Protein AF-A0AAE3LX90-F1 (afdb_monomer)

Mean predicted aligned error: 9.2 Å

Foldseek 3Di:
DFDWDQDPVPRDTDRDDPQACVPDLQKHKPDDVVQQAFWGDKDKDPVPDPPDLQAIWIQIPGFAQLFPRSIWGFDDAWPQRKTKTWRDDDPPGSPFIKIKIWDDDPFKIKIWIWTQAAAVDTHIMIMIGGPDDDDDDDDFKDKDKGKDWYWDYDNHHGWIFIKIFIKIKMWGFPPDDCPVFWGTKMWIKTPQIWGDDPPGDDDTDGDDMDIGDIDIAGRVRRHD

Radius of gyration: 18.52 Å; Cα contacts (8 Å, |Δi|>4): 549; chains: 1; bounding box: 48×50×46 Å

Solvent-accessible surface area (backbone atoms only — not comparable to full-atom values): 12317 Å² total; per-residue (Å²): 127,82,57,67,52,63,42,92,86,78,66,49,74,45,76,52,56,97,59,38,51,88,80,35,77,34,27,44,52,52,67,39,69,94,74,30,20,46,32,57,45,76,47,81,39,51,73,90,38,90,93,46,72,90,66,26,32,41,38,43,38,63,51,84,52,26,24,66,86,31,36,19,39,75,69,48,72,46,96,81,68,34,36,31,26,32,34,40,66,54,99,88,37,11,82,46,65,25,41,33,30,38,41,82,53,100,56,38,39,38,40,16,33,33,30,31,64,16,54,86,53,55,46,28,28,33,39,39,39,37,80,68,84,80,81,84,82,90,77,40,65,47,78,49,74,48,76,36,68,34,55,42,68,36,78,87,38,69,38,26,40,32,33,41,29,37,34,39,36,40,39,32,54,63,87,40,82,70,77,86,64,46,43,22,40,37,33,35,37,36,35,82,22,31,49,41,74,80,61,53,63,78,78,80,49,79,48,80,64,48,72,48,70,81,39,58,30,18,81,91,60,74,47,118

Sequence (224 aa):
MPDVVVDPITGATETLEPGDPNVSVNNRFAYDTGQNLTMNAVSYDDNGTPGNTSDDALVINNLPFDGPDGRYLEAEVLANGATVYASQQTQTTGTTQTYAVFIRADNVDVTSAGSGQWNGFGYSGANINRDSFALPGGIGEYIYTGNYAATRTFSDRGGIEIISGQLNLRLDELDFDNDGTFEGALDGNITNRQREGAAGALGLGGLPPIVLAVTRYNPDTGVW

Secondary structure (DSSP, 8-state):
---EEEPTTT-PEEE--TT-TTT-TTEEEE-BGGGTB---EEEEE-TT-TT-GGG-EEEEES-TT--GGGEEEEEEE-TTSPEEEEE---SSS--S-EEEEEEEETTEEEEEEEETT-SS---EEEEEEES------SSSEEEEEEEEEEEE--SSS---EEEEEEEEEEEESSSS---SS---EEEEEEEEEEEESSTT-S---B-PPEEEEEEE--TTT---

Structure (mmCIF, N/CA/C/O backbone):
data_AF-A0AAE3LX90-F1
#
_entry.id   AF-A0AAE3LX90-F1
#
loop_
_atom_site.group_PDB
_atom_site.id
_atom_site.type_symbol
_atom_site.label_atom_id
_atom_site.label_alt_id
_atom_site.label_comp_id
_atom_site.label_asym_id
_atom_site.label_entity_id
_atom_site.label_seq_id
_atom_site.pdbx_PDB_ins_code
_atom_site.Cartn_x
_atom_site.Cartn_y
_atom_site.Cartn_z
_atom_site.occupancy
_atom_site.B_iso_or_equiv
_atom_site.auth_seq_id
_atom_site.auth_comp_id
_atom_site.auth_asym_id
_atom_site.auth_atom_id
_atom_site.pdbx_PDB_model_num
ATOM 1 N N . MET A 1 1 ? -26.910 4.222 -11.305 1.00 35.31 1 MET A N 1
ATOM 2 C CA . MET A 1 1 ? -27.281 4.495 -9.900 1.00 35.31 1 MET A CA 1
ATOM 3 C C . MET A 1 1 ? -26.113 3.993 -9.070 1.00 35.31 1 MET A C 1
ATOM 5 O O . MET A 1 1 ? -25.562 2.989 -9.501 1.00 35.31 1 MET A O 1
ATOM 9 N N . PRO A 1 2 ? -25.659 4.688 -8.014 1.00 41.59 2 PRO A N 1
ATOM 10 C CA . PRO A 1 2 ? -24.635 4.117 -7.143 1.00 41.59 2 PRO A CA 1
ATOM 11 C C . PRO A 1 2 ? -25.185 2.829 -6.523 1.00 41.59 2 PRO A C 1
ATOM 13 O O . PRO A 1 2 ? -26.354 2.798 -6.126 1.00 41.59 2 PRO A O 1
ATOM 16 N N . ASP A 1 3 ? -24.374 1.775 -6.523 1.00 45.09 3 ASP A N 1
ATOM 17 C CA . ASP A 1 3 ? -24.722 0.521 -5.863 1.00 45.09 3 ASP A CA 1
ATOM 18 C C . ASP A 1 3 ? -24.676 0.723 -4.343 1.00 45.09 3 ASP A C 1
ATOM 20 O O . ASP A 1 3 ? -23.958 1.580 -3.825 1.00 45.09 3 ASP A O 1
ATOM 24 N N . VAL A 1 4 ? -25.523 -0.015 -3.629 1.00 47.38 4 VAL A N 1
ATOM 25 C CA . VAL A 1 4 ? -25.721 0.111 -2.182 1.00 47.38 4 VAL A CA 1
ATOM 26 C C . VAL A 1 4 ? -25.615 -1.281 -1.583 1.00 47.38 4 VAL A C 1
ATOM 28 O O . VAL A 1 4 ? -26.387 -2.166 -1.962 1.00 47.38 4 VAL A O 1
ATOM 31 N N . VAL A 1 5 ? -24.693 -1.479 -0.640 1.00 48.91 5 VAL A N 1
ATOM 32 C CA . VAL A 1 5 ? -24.643 -2.712 0.158 1.00 48.91 5 VAL A CA 1
ATOM 33 C C . VAL A 1 5 ? -25.484 -2.522 1.412 1.00 48.91 5 VAL A C 1
ATOM 35 O O . VAL A 1 5 ? -25.463 -1.472 2.055 1.00 48.91 5 VAL A O 1
ATOM 38 N N . VAL A 1 6 ? -26.258 -3.557 1.731 1.00 48.84 6 VAL A N 1
ATOM 39 C CA . VAL A 1 6 ? -27.060 -3.636 2.949 1.00 48.84 6 VAL A CA 1
ATOM 40 C C . VAL A 1 6 ? -26.321 -4.525 3.936 1.00 48.84 6 VAL A C 1
ATOM 42 O O . VAL A 1 6 ? -26.092 -5.702 3.653 1.00 48.84 6 VAL A O 1
ATOM 45 N N . ASP A 1 7 ? -25.982 -3.979 5.099 1.00 47.34 7 ASP A N 1
ATOM 46 C CA . ASP A 1 7 ? -25.477 -4.759 6.223 1.00 47.34 7 ASP A CA 1
ATOM 47 C C . ASP A 1 7 ? -26.523 -5.834 6.599 1.00 47.34 7 ASP A C 1
ATOM 49 O O . ASP A 1 7 ? -27.657 -5.493 6.959 1.00 47.34 7 ASP A O 1
ATOM 53 N N . PRO A 1 8 ? -26.186 -7.135 6.532 1.00 39.44 8 PRO A N 1
ATOM 54 C CA . PRO A 1 8 ? -27.144 -8.216 6.761 1.00 39.44 8 PRO A CA 1
ATOM 55 C C . PRO A 1 8 ? -27.573 -8.363 8.231 1.00 39.44 8 PRO A C 1
ATOM 57 O O . PRO A 1 8 ? -28.517 -9.097 8.521 1.00 39.44 8 PRO A O 1
ATOM 60 N N . ILE A 1 9 ? -26.888 -7.693 9.160 1.00 41.12 9 ILE A N 1
ATOM 61 C CA . ILE A 1 9 ? -27.134 -7.728 10.604 1.00 41.12 9 ILE A CA 1
ATOM 62 C C . ILE A 1 9 ? -27.889 -6.475 11.051 1.00 41.12 9 ILE A C 1
ATOM 64 O O . ILE A 1 9 ? -28.821 -6.573 11.852 1.00 41.12 9 ILE A O 1
ATOM 68 N N . THR A 1 10 ? -27.503 -5.300 10.551 1.00 57.00 10 THR A N 1
ATOM 69 C CA . THR A 1 10 ? -28.062 -4.015 11.005 1.00 57.00 10 THR A CA 1
ATOM 70 C C . THR A 1 10 ? -29.079 -3.409 10.040 1.00 57.00 10 THR A C 1
ATOM 72 O O . THR A 1 10 ? -29.863 -2.548 10.443 1.00 57.00 10 THR A O 1
ATOM 75 N N . GLY A 1 11 ? -29.103 -3.854 8.781 1.00 54.19 11 GLY A N 1
ATOM 76 C CA . GLY A 1 11 ? -29.944 -3.288 7.726 1.00 54.19 11 GLY A CA 1
ATOM 77 C C . GLY A 1 11 ? -29.509 -1.893 7.269 1.00 54.19 11 GLY A C 1
ATOM 78 O O . GLY A 1 11 ? -30.240 -1.249 6.515 1.00 54.19 11 GLY A O 1
ATOM 79 N N . ALA A 1 12 ? -28.353 -1.406 7.731 1.00 56.09 12 ALA A N 1
ATOM 80 C CA . ALA A 1 12 ? -27.796 -0.138 7.294 1.00 56.09 12 ALA A CA 1
ATOM 81 C C . ALA A 1 12 ? -27.369 -0.223 5.822 1.00 56.09 12 ALA A C 1
ATOM 83 O O . ALA A 1 12 ? -26.792 -1.217 5.385 1.00 56.09 12 ALA A O 1
ATOM 84 N N . THR A 1 13 ? -27.674 0.826 5.065 1.00 46.81 13 THR A N 1
ATOM 85 C CA . THR A 1 13 ? -27.265 0.985 3.668 1.00 46.81 13 THR A CA 1
ATOM 86 C C . THR A 1 13 ? -26.035 1.875 3.592 1.00 46.81 13 THR A C 1
ATOM 88 O O . THR A 1 13 ? -26.105 3.033 4.011 1.00 46.81 13 THR A O 1
ATOM 91 N N . GLU A 1 14 ? -24.949 1.361 3.026 1.00 52.50 14 GLU A N 1
ATOM 92 C CA . GLU A 1 14 ? -23.756 2.141 2.693 1.00 52.50 14 GLU A CA 1
ATOM 93 C C . GLU A 1 14 ? -23.757 2.439 1.190 1.00 52.50 14 GLU A C 1
ATOM 95 O O . GLU A 1 14 ? -23.948 1.540 0.366 1.00 52.50 14 GLU A O 1
ATOM 100 N N . THR A 1 15 ? -23.595 3.714 0.828 1.00 51.88 15 THR A N 1
ATOM 101 C CA . THR A 1 15 ? -23.356 4.104 -0.566 1.00 51.88 15 THR A CA 1
ATOM 102 C C . THR A 1 15 ? -21.963 3.623 -0.940 1.00 51.88 15 THR A C 1
ATOM 104 O O . THR A 1 15 ? -20.994 4.040 -0.311 1.00 51.88 15 THR A O 1
ATOM 107 N N . LEU A 1 16 ? -21.857 2.761 -1.951 1.00 47.81 16 LEU A N 1
ATOM 108 C CA . LEU A 1 16 ? -20.557 2.276 -2.396 1.00 47.81 16 LEU A CA 1
ATOM 109 C C . LEU A 1 16 ? -19.843 3.397 -3.153 1.00 47.81 16 LEU A C 1
ATOM 111 O O . LEU A 1 16 ? -20.259 3.792 -4.247 1.00 47.81 16 LEU A O 1
ATOM 115 N N . GLU A 1 17 ? -18.792 3.942 -2.547 1.00 48.84 17 GLU A N 1
ATOM 116 C CA . GLU A 1 17 ? -17.932 4.931 -3.191 1.00 48.8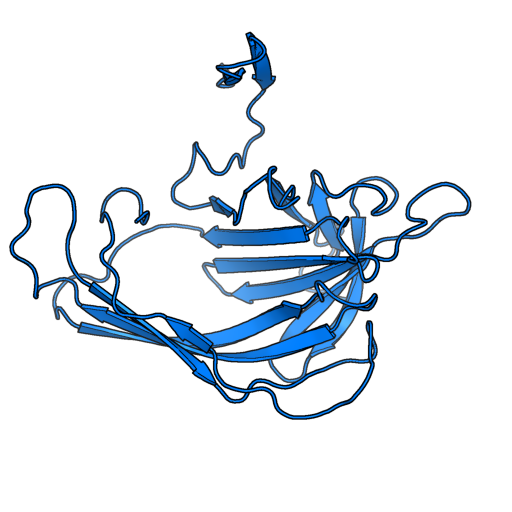4 17 GLU A CA 1
ATOM 117 C C . GLU A 1 17 ? -17.184 4.298 -4.382 1.00 48.84 17 GLU A C 1
ATOM 119 O O . GLU A 1 17 ? -16.866 3.100 -4.359 1.00 48.84 17 GLU A O 1
ATOM 124 N N . PRO A 1 18 ? -16.869 5.070 -5.440 1.00 39.25 18 PRO A N 1
ATOM 125 C CA . PRO A 1 18 ? -16.003 4.607 -6.518 1.00 39.25 18 PRO A CA 1
ATOM 126 C C . PRO A 1 18 ? -14.666 4.118 -5.942 1.00 39.25 18 PRO A C 1
ATOM 128 O O . PRO A 1 18 ? -13.859 4.914 -5.471 1.00 39.25 18 PRO A O 1
ATOM 131 N N . GLY A 1 19 ? -14.447 2.800 -5.958 1.00 46.41 19 GLY A N 1
ATOM 132 C CA . GLY A 1 19 ? -13.286 2.171 -5.325 1.00 46.41 19 GLY A CA 1
ATOM 133 C C . GLY A 1 19 ? -13.608 1.137 -4.245 1.00 46.41 19 GLY A C 1
ATOM 134 O O . GLY A 1 19 ? -12.660 0.564 -3.717 1.00 46.41 19 GLY A O 1
ATOM 135 N N . ASP A 1 20 ? -14.882 0.843 -3.956 1.00 47.59 20 ASP A N 1
ATOM 136 C CA . ASP A 1 20 ? -15.252 -0.255 -3.050 1.00 47.59 20 ASP A CA 1
ATOM 137 C C . ASP A 1 20 ? -14.581 -1.595 -3.469 1.00 47.59 20 ASP A C 1
ATOM 139 O O . ASP A 1 20 ? -14.715 -2.016 -4.629 1.00 47.59 20 ASP A O 1
ATOM 143 N N . PRO A 1 21 ? -13.864 -2.291 -2.554 1.00 47.84 21 PRO A N 1
ATOM 144 C CA . PRO A 1 21 ? -13.239 -3.599 -2.798 1.00 47.84 21 PRO A CA 1
ATOM 145 C C . PRO A 1 21 ? -14.153 -4.662 -3.419 1.00 47.84 21 PRO A C 1
ATOM 147 O O . PRO A 1 21 ? -13.654 -5.636 -3.995 1.00 47.84 21 PRO A O 1
ATOM 150 N N . ASN A 1 22 ? -15.471 -4.517 -3.262 1.00 50.34 22 ASN A N 1
ATOM 151 C CA . ASN A 1 22 ? -16.465 -5.497 -3.689 1.00 50.34 22 ASN A CA 1
ATOM 152 C C . ASN A 1 22 ? -16.999 -5.276 -5.111 1.00 50.34 22 ASN A C 1
ATOM 154 O O . ASN A 1 22 ? -17.67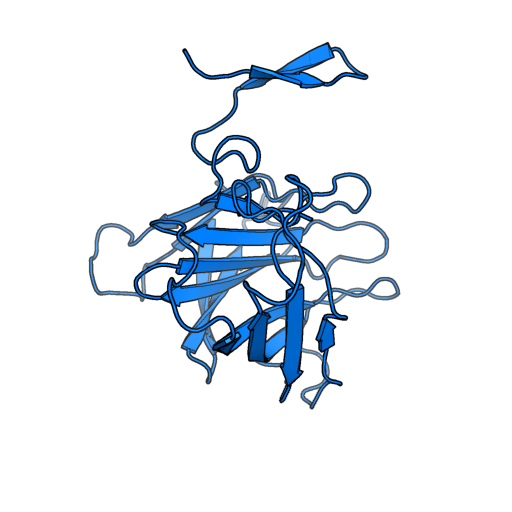0 -6.163 -5.635 1.00 50.34 22 ASN A O 1
ATOM 158 N N . VAL A 1 23 ? -16.688 -4.147 -5.763 1.00 56.12 23 VAL A N 1
ATOM 159 C CA . VAL A 1 23 ? -17.216 -3.833 -7.109 1.00 56.12 23 VAL A CA 1
ATOM 160 C C . VAL A 1 23 ? -16.165 -3.871 -8.220 1.00 56.12 23 VAL A C 1
ATOM 162 O O . VAL A 1 23 ? -16.525 -3.865 -9.396 1.00 56.12 23 VAL A O 1
ATOM 165 N N . SER A 1 24 ? -14.870 -3.936 -7.886 1.00 71.88 24 SER A N 1
ATOM 166 C CA . SER A 1 24 ? -13.790 -3.955 -8.878 1.00 71.88 24 SER A CA 1
ATOM 167 C C . SER A 1 24 ? -12.734 -5.007 -8.571 1.00 71.88 24 SER A C 1
ATOM 169 O O . SER A 1 24 ? -12.067 -4.968 -7.541 1.00 71.88 24 SER A O 1
ATOM 171 N N . VAL A 1 25 ? -12.494 -5.909 -9.525 1.00 74.25 25 VAL A N 1
ATOM 172 C CA . VAL A 1 25 ? -11.375 -6.862 -9.448 1.00 74.25 25 VAL A CA 1
ATOM 173 C C . VAL A 1 25 ? -10.016 -6.168 -9.463 1.00 74.25 25 VAL A C 1
ATOM 175 O O . VAL A 1 25 ? -9.034 -6.774 -9.053 1.00 74.25 25 VAL A O 1
ATOM 178 N N . ASN A 1 26 ? -9.951 -4.918 -9.921 1.00 82.00 26 ASN A N 1
ATOM 179 C CA . ASN A 1 26 ? -8.726 -4.134 -10.008 1.00 82.00 26 ASN A CA 1
ATOM 180 C C . ASN A 1 26 ? -8.368 -3.419 -8.704 1.00 82.00 26 ASN A C 1
ATOM 182 O O . ASN A 1 26 ? -7.211 -3.054 -8.540 1.00 82.00 26 ASN A O 1
ATOM 186 N N . ASN A 1 27 ? -9.320 -3.249 -7.784 1.00 82.31 27 ASN A N 1
ATOM 187 C CA . ASN A 1 27 ? -9.088 -2.568 -6.517 1.00 82.31 27 ASN A CA 1
ATOM 188 C C . ASN A 1 27 ? -9.407 -3.507 -5.350 1.00 82.31 27 ASN A C 1
ATOM 190 O O . ASN A 1 27 ? -10.563 -3.848 -5.118 1.00 82.31 27 ASN A O 1
ATOM 194 N N . ARG A 1 28 ? -8.383 -3.968 -4.629 1.00 85.06 28 ARG A N 1
ATOM 195 C CA . ARG A 1 28 ? -8.514 -4.967 -3.559 1.00 85.06 28 ARG A CA 1
ATOM 196 C C . ARG A 1 28 ? -7.972 -4.434 -2.247 1.00 85.06 28 ARG A C 1
ATOM 198 O O . ARG A 1 28 ? -6.916 -3.811 -2.221 1.00 85.06 28 ARG A O 1
ATOM 205 N N . PHE A 1 29 ? -8.670 -4.728 -1.154 1.00 86.00 29 PHE A N 1
ATOM 206 C CA . PHE A 1 29 ? -8.288 -4.312 0.191 1.00 86.00 29 PHE A CA 1
ATOM 207 C C . PHE A 1 29 ? -8.158 -5.517 1.117 1.00 86.00 29 PHE A C 1
ATOM 209 O O . PHE A 1 29 ? -8.956 -6.451 1.054 1.00 86.00 29 PHE A O 1
ATOM 216 N N . ALA A 1 30 ? -7.180 -5.467 2.018 1.00 83.19 30 ALA A N 1
ATOM 217 C CA . ALA A 1 30 ? -7.194 -6.299 3.210 1.00 83.19 30 ALA A CA 1
ATOM 218 C C . ALA A 1 30 ? -8.195 -5.680 4.197 1.00 83.19 30 ALA A C 1
ATOM 220 O O . ALA A 1 30 ? -7.847 -4.741 4.914 1.00 83.19 30 ALA A O 1
ATOM 221 N N . TYR A 1 31 ? -9.436 -6.172 4.173 1.00 76.50 31 TYR A N 1
ATOM 222 C CA . TYR A 1 31 ? -10.551 -5.668 4.974 1.00 76.50 31 TYR A CA 1
ATOM 223 C C . TYR A 1 31 ? -11.075 -6.747 5.925 1.00 76.50 31 TYR A C 1
ATOM 225 O O . TYR A 1 31 ? -11.384 -7.862 5.511 1.00 76.50 31 TYR A O 1
ATOM 233 N N . ASP A 1 32 ? -11.169 -6.397 7.201 1.00 78.88 32 ASP A N 1
ATOM 234 C CA . ASP A 1 32 ? -11.710 -7.214 8.284 1.00 78.88 32 ASP A CA 1
ATOM 235 C C . ASP A 1 32 ? -11.950 -6.286 9.481 1.00 78.88 32 ASP A C 1
ATOM 237 O O . ASP A 1 32 ? -11.042 -5.979 10.262 1.00 78.88 32 ASP A O 1
ATOM 241 N N . THR A 1 33 ? -13.188 -5.822 9.634 1.00 75.88 33 THR A N 1
ATOM 242 C CA . THR A 1 33 ? -13.568 -4.931 10.739 1.00 75.88 33 THR A CA 1
ATOM 243 C C . THR A 1 33 ? -13.438 -5.599 12.100 1.00 75.88 33 THR A C 1
ATOM 245 O O . THR A 1 33 ? -13.192 -4.908 13.085 1.00 75.88 33 THR A O 1
ATOM 248 N N . GLY A 1 34 ? -13.560 -6.929 12.176 1.00 78.69 34 GLY A N 1
ATOM 249 C CA . GLY A 1 34 ? -13.340 -7.686 13.408 1.00 78.69 34 GLY A CA 1
ATOM 250 C C . GLY A 1 34 ? -11.879 -7.651 13.861 1.00 78.69 34 GLY A C 1
ATOM 251 O O . GLY A 1 34 ? -11.601 -7.765 15.054 1.00 78.69 34 GLY A O 1
ATOM 252 N N . GLN A 1 35 ? -10.957 -7.434 12.923 1.00 76.81 35 GLN A N 1
ATOM 253 C CA . GLN A 1 35 ? -9.536 -7.204 13.173 1.00 76.81 35 GLN A CA 1
ATOM 254 C C . GLN A 1 35 ? -9.157 -5.719 13.113 1.00 76.81 35 GLN A C 1
ATOM 256 O O . GLN A 1 35 ? -7.976 -5.415 13.186 1.00 76.81 35 GLN A O 1
ATOM 261 N N . ASN A 1 36 ? -10.118 -4.792 13.014 1.00 80.88 36 ASN A N 1
ATOM 262 C CA . ASN A 1 36 ? -9.897 -3.350 12.824 1.00 80.88 36 ASN A CA 1
ATOM 263 C C . ASN A 1 36 ? -9.087 -2.980 11.563 1.00 80.88 36 ASN A C 1
ATOM 265 O O . ASN A 1 36 ? -8.395 -1.957 11.530 1.00 80.88 36 ASN A O 1
ATOM 269 N N . LEU A 1 37 ? -9.187 -3.795 10.512 1.00 84.88 37 LEU A N 1
ATOM 270 C CA . LEU A 1 37 ? -8.728 -3.421 9.180 1.00 84.88 37 LEU A CA 1
ATOM 271 C C . LEU A 1 37 ? -9.845 -2.625 8.500 1.00 84.88 37 LEU A C 1
ATOM 273 O O . LEU A 1 37 ? -10.824 -3.207 8.031 1.00 84.88 37 LEU A O 1
ATOM 277 N N . THR A 1 38 ? -9.734 -1.299 8.517 1.00 85.75 38 THR A N 1
ATOM 278 C CA . THR A 1 38 ? -10.842 -0.396 8.165 1.00 85.75 38 THR A CA 1
ATOM 279 C C . THR A 1 38 ? -10.614 0.390 6.879 1.00 85.75 38 THR A C 1
ATOM 281 O O . THR A 1 38 ? -11.582 0.858 6.290 1.00 85.75 38 THR A O 1
ATOM 284 N N . MET A 1 39 ? -9.374 0.503 6.398 1.00 88.31 39 MET A N 1
ATOM 285 C CA . MET A 1 39 ? -9.061 1.232 5.164 1.00 88.31 39 MET A CA 1
ATOM 286 C C . MET A 1 39 ? -9.878 0.712 3.970 1.00 88.31 39 MET A C 1
ATOM 288 O O . MET A 1 39 ? -9.860 -0.488 3.693 1.00 88.31 39 MET A O 1
ATOM 292 N N . ASN A 1 40 ? -10.557 1.610 3.249 1.00 85.69 40 ASN A N 1
ATOM 293 C CA . ASN A 1 40 ? -11.447 1.229 2.140 1.00 85.69 40 ASN A CA 1
ATOM 294 C C . ASN A 1 40 ? -11.336 2.102 0.877 1.00 85.69 40 ASN A C 1
ATOM 296 O O . ASN A 1 40 ? -11.957 1.778 -0.130 1.00 85.69 40 ASN A O 1
ATOM 300 N N . ALA A 1 41 ? -10.539 3.174 0.899 1.00 86.75 41 ALA A N 1
ATOM 301 C CA . ALA A 1 41 ? -10.183 3.933 -0.296 1.00 86.75 41 ALA A CA 1
ATOM 302 C C . ALA A 1 41 ? -8.778 4.521 -0.150 1.00 86.75 41 ALA A C 1
ATOM 304 O O . ALA A 1 41 ? -8.394 4.952 0.939 1.00 86.75 41 ALA A O 1
ATOM 305 N N . VAL A 1 42 ? -8.028 4.539 -1.251 1.00 90.81 42 VAL A N 1
ATOM 306 C CA . VAL A 1 42 ? -6.736 5.222 -1.356 1.00 90.81 42 VAL A CA 1
ATOM 307 C C . VAL A 1 42 ? -6.679 5.934 -2.700 1.00 90.81 42 VAL A C 1
ATOM 309 O O . VAL A 1 42 ? -6.967 5.330 -3.733 1.00 90.81 42 VAL A O 1
ATOM 312 N N . SER A 1 43 ? -6.283 7.203 -2.693 1.00 91.00 43 SER A N 1
ATOM 313 C CA . SER A 1 43 ? -5.969 7.954 -3.905 1.00 91.00 43 SER A CA 1
ATOM 314 C C . SER A 1 43 ? -4.661 8.709 -3.750 1.00 91.00 43 SER A C 1
ATOM 316 O O . SER A 1 43 ? -4.384 9.282 -2.696 1.00 91.00 43 SER A O 1
ATOM 318 N N . TYR A 1 44 ? -3.885 8.737 -4.825 1.00 91.62 44 TYR A N 1
ATOM 319 C CA . TYR A 1 44 ? -2.694 9.559 -4.931 1.00 91.62 44 TYR A CA 1
ATOM 320 C C . TYR A 1 44 ? -3.058 10.934 -5.492 1.00 91.62 44 TYR A C 1
ATOM 322 O O . TYR A 1 44 ? -3.745 11.031 -6.510 1.00 91.62 44 TYR A O 1
ATOM 330 N N . ASP A 1 45 ? -2.587 11.978 -4.824 1.00 90.94 45 ASP A N 1
ATOM 331 C CA . ASP A 1 45 ? -2.773 13.372 -5.200 1.00 90.94 45 ASP A CA 1
ATOM 332 C C . ASP A 1 45 ? -1.406 13.976 -5.533 1.00 90.94 45 ASP A C 1
ATOM 334 O O . ASP A 1 45 ? -0.572 14.137 -4.645 1.00 90.94 45 ASP A O 1
ATOM 338 N N . ASP A 1 46 ? -1.191 14.314 -6.807 1.00 87.31 46 ASP A N 1
ATOM 339 C CA . ASP A 1 46 ? 0.035 14.964 -7.298 1.00 87.31 46 ASP A CA 1
ATOM 340 C C . ASP A 1 46 ? 0.078 16.472 -6.995 1.00 87.31 46 ASP A C 1
ATOM 342 O O . ASP A 1 46 ? 0.931 17.206 -7.499 1.00 87.31 46 ASP A O 1
ATOM 346 N N . ASN A 1 47 ? -0.917 16.957 -6.242 1.00 86.31 47 ASN A N 1
ATOM 347 C CA . ASN A 1 47 ? -1.103 18.340 -5.832 1.00 86.31 47 ASN A CA 1
ATOM 348 C C . ASN A 1 47 ? -1.046 19.336 -7.009 1.00 86.31 47 ASN A C 1
ATOM 350 O O . ASN A 1 47 ? -0.716 20.514 -6.852 1.00 86.31 47 ASN A O 1
ATOM 354 N N . GLY A 1 48 ? -1.404 18.869 -8.210 1.00 82.38 48 GLY A N 1
ATOM 355 C CA . GLY A 1 48 ? -1.415 19.666 -9.431 1.00 82.38 48 GLY A CA 1
ATOM 356 C C . GLY A 1 48 ? -0.035 19.934 -10.033 1.00 82.38 48 GLY A C 1
ATOM 357 O O . GLY A 1 48 ? 0.055 20.759 -10.951 1.00 82.38 48 GLY A O 1
ATOM 358 N N . THR A 1 49 ? 1.018 19.245 -9.579 1.00 81.25 49 THR A N 1
ATOM 359 C CA . THR A 1 49 ? 2.387 19.417 -10.084 1.00 81.25 49 THR A CA 1
ATOM 360 C C . THR A 1 49 ? 2.958 18.111 -10.665 1.00 81.25 49 THR A C 1
ATOM 362 O O . THR A 1 49 ? 3.843 17.494 -10.071 1.00 81.25 49 THR A O 1
ATOM 365 N N . PRO A 1 50 ? 2.545 17.697 -11.882 1.00 83.00 50 PRO A N 1
ATOM 366 C CA . PRO A 1 50 ? 3.022 16.455 -12.486 1.00 83.00 50 PRO A CA 1
ATOM 367 C C . PRO A 1 50 ? 4.553 16.362 -12.551 1.00 83.00 50 PRO A C 1
ATOM 369 O O . PRO A 1 50 ? 5.223 17.215 -13.139 1.00 83.00 50 PRO A O 1
ATOM 372 N N . GLY A 1 51 ? 5.105 15.289 -11.982 1.00 76.00 51 GLY A N 1
ATOM 373 C CA . GLY A 1 51 ? 6.544 15.008 -11.974 1.00 76.00 51 GLY A CA 1
ATOM 374 C C . GLY A 1 51 ? 7.333 15.692 -10.853 1.00 76.00 51 GLY A C 1
ATOM 375 O O . GLY A 1 51 ? 8.543 15.475 -10.767 1.00 76.00 51 GLY A O 1
ATOM 376 N N . ASN A 1 52 ? 6.685 16.481 -9.993 1.00 79.19 52 ASN A N 1
ATOM 377 C CA . ASN A 1 52 ? 7.262 16.929 -8.732 1.00 79.19 52 ASN A CA 1
ATOM 378 C C . ASN A 1 52 ? 6.667 16.115 -7.589 1.00 79.19 52 ASN A C 1
ATOM 380 O O . ASN A 1 52 ? 5.525 16.343 -7.233 1.00 79.19 52 ASN A O 1
ATOM 384 N N . THR A 1 53 ? 7.452 15.227 -6.980 1.00 79.38 53 THR A N 1
ATOM 385 C CA . THR A 1 53 ? 6.914 14.390 -5.901 1.00 79.38 53 THR A CA 1
ATOM 386 C C . THR A 1 53 ? 6.935 15.043 -4.522 1.00 79.38 53 THR A C 1
ATOM 388 O O . THR A 1 53 ? 6.402 14.503 -3.560 1.00 79.38 53 THR A O 1
ATOM 391 N N . SER A 1 54 ? 7.568 16.215 -4.398 1.00 77.69 54 SER A N 1
ATOM 392 C CA . SER A 1 54 ? 7.808 16.850 -3.094 1.00 77.69 54 SER A CA 1
ATOM 393 C C . SER A 1 54 ? 6.559 17.432 -2.428 1.00 77.69 54 SER A C 1
ATOM 395 O O . SER A 1 54 ? 6.590 17.709 -1.228 1.00 77.69 54 SER A O 1
ATOM 397 N N . ASP A 1 55 ? 5.483 17.642 -3.187 1.00 81.56 55 ASP A N 1
ATOM 398 C CA . ASP A 1 55 ? 4.183 18.100 -2.694 1.00 81.56 55 ASP A CA 1
ATOM 399 C C . ASP A 1 55 ? 3.071 17.056 -2.843 1.00 81.56 55 ASP A C 1
ATOM 401 O O . ASP A 1 55 ? 1.915 17.348 -2.522 1.00 81.56 55 ASP A O 1
ATOM 405 N N . ASP A 1 56 ? 3.426 15.837 -3.251 1.00 90.25 56 ASP A N 1
ATOM 406 C CA . ASP A 1 56 ? 2.481 14.739 -3.370 1.00 90.25 56 ASP A CA 1
ATOM 407 C C . ASP A 1 56 ? 1.893 14.355 -2.016 1.00 90.25 56 ASP A C 1
ATOM 409 O O . ASP A 1 56 ? 2.536 14.406 -0.958 1.00 90.25 56 ASP A O 1
ATOM 413 N N . ALA A 1 57 ? 0.663 13.866 -2.073 1.00 93.56 57 ALA A N 1
ATOM 414 C CA . ALA A 1 57 ? -0.022 13.322 -0.926 1.00 93.56 57 ALA A CA 1
ATOM 415 C C . ALA A 1 57 ? -0.719 12.007 -1.257 1.00 93.56 57 ALA A C 1
ATOM 417 O O . ALA A 1 57 ? -1.128 11.739 -2.387 1.00 93.56 57 ALA A O 1
ATOM 418 N N . LEU A 1 58 ? -0.923 11.212 -0.214 1.00 94.56 58 LEU A N 1
ATOM 419 C CA . LEU A 1 58 ? -1.936 10.169 -0.233 1.00 94.56 58 LEU A CA 1
ATOM 420 C C . LEU A 1 58 ? -3.170 10.666 0.497 1.00 94.56 58 LEU A C 1
ATOM 422 O O . LEU A 1 58 ? -3.070 11.312 1.541 1.00 94.56 58 LEU A O 1
ATOM 426 N N . VAL A 1 59 ? -4.331 10.324 -0.038 1.00 93.50 59 VAL A N 1
ATOM 427 C CA . VAL A 1 59 ? -5.612 10.480 0.642 1.00 93.50 59 VAL A CA 1
ATOM 428 C C . VAL A 1 59 ? -6.136 9.083 0.928 1.00 93.50 59 VAL A C 1
ATOM 430 O O . VAL A 1 59 ? -6.362 8.299 0.006 1.00 93.50 59 VAL A O 1
ATOM 433 N N . ILE A 1 60 ? -6.269 8.758 2.210 1.00 91.94 60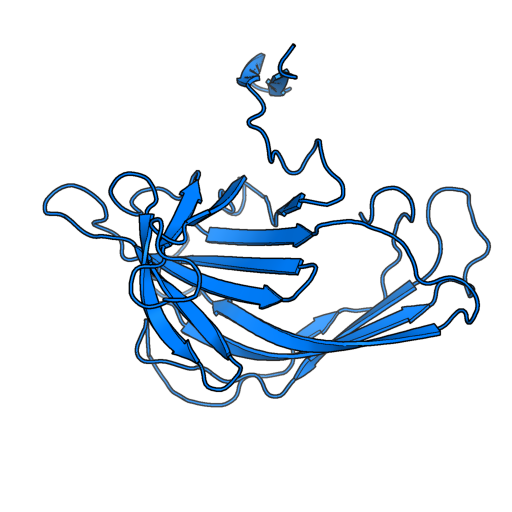 ILE A N 1
ATOM 434 C CA . ILE A 1 60 ? -6.687 7.444 2.692 1.00 91.94 60 ILE A CA 1
ATOM 435 C C . ILE A 1 60 ? -7.999 7.607 3.448 1.00 91.94 60 ILE A C 1
ATOM 437 O O . ILE A 1 60 ? -8.112 8.447 4.334 1.00 91.94 60 ILE A O 1
ATOM 441 N N . ASN A 1 61 ? -8.997 6.795 3.108 1.00 89.88 61 ASN A N 1
ATOM 442 C CA . ASN A 1 61 ? -10.292 6.828 3.776 1.00 89.88 61 ASN A CA 1
ATOM 443 C C . ASN A 1 61 ? -10.414 5.750 4.859 1.00 89.88 61 ASN A C 1
ATOM 445 O O . ASN A 1 61 ? -9.879 4.643 4.735 1.00 89.88 61 ASN A O 1
ATOM 449 N N . ASN A 1 62 ? -11.224 6.069 5.872 1.00 86.12 62 ASN A N 1
ATOM 450 C CA . ASN A 1 62 ? -11.673 5.156 6.921 1.00 86.12 62 ASN A CA 1
ATOM 451 C C . ASN A 1 62 ? -10.558 4.632 7.847 1.00 86.12 62 ASN A C 1
ATOM 453 O O . ASN A 1 62 ? -10.637 3.515 8.360 1.00 86.12 62 ASN A O 1
ATOM 457 N N . LEU A 1 63 ? -9.530 5.445 8.109 1.00 88.69 63 LEU A N 1
ATOM 458 C CA . LEU A 1 63 ? -8.611 5.254 9.233 1.00 88.69 63 LEU A CA 1
ATOM 459 C C . LEU A 1 63 ? -8.925 6.288 10.326 1.00 88.69 63 LEU A C 1
ATOM 461 O O . LEU A 1 63 ? -8.711 7.475 10.147 1.00 88.69 63 LEU A O 1
ATOM 465 N N . PRO A 1 64 ? -9.467 5.885 11.481 1.00 87.62 64 PRO A N 1
ATOM 466 C CA . PRO A 1 64 ? -9.790 6.838 12.536 1.00 87.62 64 PRO A CA 1
ATOM 467 C C . PRO A 1 64 ? -8.572 7.569 13.115 1.00 87.62 64 PRO A C 1
ATOM 469 O O . PRO A 1 64 ? -7.518 6.979 13.352 1.00 87.62 64 PRO A O 1
ATOM 472 N N . PHE A 1 65 ? -8.785 8.844 13.462 1.00 87.75 65 PHE A N 1
ATOM 473 C CA . PHE A 1 65 ? -7.804 9.727 14.111 1.00 87.75 65 PHE A CA 1
ATOM 474 C C . PHE A 1 65 ? -6.530 9.988 13.294 1.00 87.75 65 PHE A C 1
ATOM 476 O O . PHE A 1 65 ? -5.515 10.374 13.874 1.00 87.75 65 PHE A O 1
ATOM 483 N N . ASP A 1 66 ? -6.600 9.831 11.975 1.00 89.06 66 ASP A N 1
ATOM 484 C CA . ASP A 1 66 ? -5.508 10.009 11.017 1.00 89.06 66 ASP A CA 1
ATOM 485 C C . ASP A 1 66 ? -5.379 11.435 10.457 1.00 89.06 66 ASP A C 1
ATOM 487 O O . ASP A 1 66 ? -4.624 11.678 9.522 1.00 89.06 66 ASP A O 1
ATOM 491 N N . GLY A 1 67 ? -6.084 12.401 11.041 1.00 88.81 67 GLY A N 1
ATOM 492 C CA . GLY A 1 67 ? -5.899 13.807 10.702 1.00 88.81 67 GLY A CA 1
ATOM 493 C C . GLY A 1 67 ? -7.070 14.420 9.956 1.00 88.81 67 GLY A C 1
ATOM 494 O O . GLY A 1 67 ? -8.157 13.849 9.899 1.00 88.81 67 GLY A O 1
ATOM 495 N N . PRO A 1 68 ? -6.897 15.662 9.489 1.00 88.69 68 PRO A N 1
ATOM 496 C CA . PRO A 1 68 ? -7.849 16.286 8.588 1.00 88.69 68 PRO A CA 1
ATOM 497 C C . PRO A 1 68 ? -7.839 15.573 7.228 1.00 88.69 68 PRO A C 1
ATOM 499 O O . PRO A 1 68 ? -6.777 15.307 6.667 1.00 88.69 68 PRO A O 1
ATOM 502 N N . ASP A 1 69 ? -9.036 15.292 6.713 1.00 87.69 69 ASP A N 1
ATOM 503 C CA . ASP A 1 69 ? -9.289 14.837 5.339 1.00 87.69 69 ASP A CA 1
ATOM 504 C C . ASP A 1 69 ? -8.548 13.553 4.910 1.00 87.69 69 ASP A C 1
ATOM 506 O O . ASP A 1 69 ? -8.405 13.302 3.715 1.00 87.69 69 ASP A O 1
ATOM 510 N N . GLY A 1 70 ? -8.054 12.750 5.863 1.00 90.19 70 GLY A N 1
ATOM 511 C CA . GLY A 1 70 ? -7.287 11.534 5.574 1.00 90.19 70 GLY A CA 1
ATOM 512 C C . GLY A 1 70 ? -6.026 11.798 4.748 1.00 90.19 70 GLY A C 1
ATOM 513 O O . GLY A 1 70 ? -5.604 10.936 3.979 1.00 90.19 70 GLY A O 1
ATOM 514 N N . ARG A 1 71 ? -5.454 13.011 4.833 1.00 93.81 71 ARG A N 1
ATOM 515 C CA . ARG A 1 71 ? -4.319 13.438 4.007 1.00 93.81 71 ARG A CA 1
ATOM 516 C C . ARG A 1 71 ? -2.989 13.102 4.674 1.00 93.81 71 ARG A C 1
ATOM 518 O O . ARG A 1 71 ? -2.716 13.486 5.814 1.00 93.81 71 ARG A O 1
ATOM 525 N N . TYR A 1 72 ? -2.126 12.440 3.914 1.00 95.12 72 TYR A N 1
ATOM 526 C CA . TYR A 1 72 ? -0.795 12.037 4.332 1.00 95.12 72 TYR A CA 1
ATOM 527 C C . TYR A 1 72 ? 0.245 12.699 3.437 1.00 95.12 72 TYR A C 1
ATOM 529 O O . TYR A 1 72 ? 0.132 12.660 2.214 1.00 95.12 72 TYR A O 1
ATOM 537 N N . LEU A 1 73 ? 1.265 13.286 4.055 1.00 93.88 73 LEU A N 1
ATOM 538 C CA . LEU A 1 73 ? 2.362 13.959 3.360 1.00 93.88 73 LEU A CA 1
ATOM 539 C C . LEU A 1 73 ? 3.598 13.069 3.334 1.00 93.88 73 LEU A C 1
ATOM 541 O O . LEU A 1 73 ? 3.806 12.291 4.270 1.00 93.88 73 LEU A O 1
ATOM 545 N N . GLU A 1 74 ? 4.415 13.194 2.289 1.00 93.62 74 GLU A N 1
ATOM 546 C CA . GLU A 1 74 ? 5.684 12.473 2.199 1.00 93.62 74 GLU A CA 1
ATOM 547 C C . GLU A 1 74 ? 6.538 12.735 3.452 1.00 93.62 74 GLU A C 1
ATOM 549 O O . GLU A 1 74 ? 6.762 13.875 3.864 1.00 93.62 74 GLU A O 1
ATOM 554 N N . ALA A 1 75 ? 6.990 11.651 4.078 1.00 91.94 75 ALA A N 1
ATOM 555 C CA . ALA A 1 75 ? 7.847 11.676 5.255 1.00 91.94 75 ALA A CA 1
ATOM 556 C C . ALA A 1 75 ? 9.271 11.217 4.923 1.00 91.94 75 ALA A C 1
ATOM 558 O O . ALA A 1 75 ? 10.235 11.792 5.427 1.00 91.94 75 ALA A O 1
ATOM 559 N N . GLU A 1 76 ? 9.405 10.179 4.095 1.00 91.81 76 GLU A N 1
ATOM 560 C CA . GLU A 1 76 ? 10.692 9.658 3.633 1.00 91.81 76 GLU A CA 1
ATOM 561 C C . GLU A 1 76 ? 10.522 8.759 2.401 1.00 91.81 76 GLU A C 1
ATOM 563 O O . GLU A 1 76 ? 9.465 8.172 2.182 1.00 91.81 76 GLU A O 1
ATOM 568 N N . VAL A 1 77 ? 11.600 8.590 1.633 1.00 91.19 77 VAL A N 1
ATOM 569 C CA . VAL A 1 77 ? 11.695 7.599 0.553 1.00 91.19 77 VAL A CA 1
ATOM 570 C C . VAL A 1 77 ? 12.682 6.515 0.975 1.00 91.19 77 VAL A C 1
ATOM 572 O O . VAL A 1 77 ? 13.824 6.803 1.344 1.00 91.19 77 VAL A O 1
ATOM 575 N N . LEU A 1 78 ? 12.243 5.258 0.938 1.00 90.88 78 LEU A N 1
ATOM 576 C CA . LEU A 1 78 ? 13.043 4.099 1.320 1.00 90.88 78 LEU A CA 1
ATOM 577 C C . LEU A 1 78 ? 14.049 3.728 0.224 1.00 90.88 78 LEU A C 1
ATOM 579 O O . LEU A 1 78 ? 13.861 4.008 -0.959 1.00 90.88 78 LEU A O 1
ATOM 583 N N . ALA A 1 79 ? 15.100 2.997 0.601 1.00 87.50 79 ALA A N 1
ATOM 584 C CA . ALA A 1 79 ? 16.141 2.566 -0.334 1.00 87.50 79 ALA A CA 1
ATOM 585 C C . ALA A 1 79 ? 15.625 1.659 -1.471 1.00 87.50 79 ALA A C 1
ATOM 587 O O . ALA A 1 79 ? 16.241 1.596 -2.533 1.00 87.50 79 ALA A O 1
ATOM 588 N N . ASN A 1 80 ? 14.501 0.963 -1.264 1.00 87.88 80 ASN A N 1
ATOM 589 C CA . ASN A 1 80 ? 13.850 0.140 -2.286 1.00 87.88 80 ASN A CA 1
ATOM 590 C C . ASN A 1 80 ? 12.865 0.930 -3.174 1.00 87.88 80 ASN A C 1
ATOM 592 O O . ASN A 1 80 ? 12.155 0.321 -3.970 1.00 87.88 80 ASN A O 1
ATOM 596 N N . GLY A 1 81 ? 12.805 2.257 -3.033 1.00 89.56 81 GLY A N 1
ATOM 597 C CA . GLY A 1 81 ? 11.949 3.141 -3.825 1.00 89.56 81 GLY A CA 1
ATOM 598 C C . GLY A 1 81 ? 10.500 3.245 -3.346 1.00 89.56 81 GLY A C 1
ATOM 599 O O . GLY A 1 81 ? 9.724 3.948 -3.980 1.00 89.56 81 GLY A O 1
ATOM 600 N N . ALA A 1 82 ? 10.119 2.573 -2.255 1.00 92.81 82 ALA A N 1
ATOM 601 C CA . ALA A 1 82 ? 8.824 2.815 -1.625 1.00 92.81 82 ALA A CA 1
ATOM 602 C C . ALA A 1 82 ? 8.832 4.162 -0.893 1.00 92.81 82 ALA A C 1
ATOM 604 O O . ALA A 1 82 ? 9.821 4.508 -0.244 1.00 92.81 82 ALA A O 1
ATOM 605 N N . THR A 1 83 ? 7.719 4.883 -0.936 1.00 94.00 83 THR A N 1
ATOM 606 C CA . THR A 1 83 ? 7.568 6.163 -0.239 1.00 94.00 83 THR A CA 1
ATOM 607 C C . THR A 1 83 ? 6.748 5.967 1.027 1.00 94.00 83 THR A C 1
ATOM 609 O O . THR A 1 83 ? 5.730 5.272 1.027 1.00 94.00 83 THR A O 1
ATOM 612 N N . VAL A 1 84 ? 7.198 6.564 2.124 1.00 94.38 84 VAL A N 1
ATOM 613 C CA . VAL A 1 84 ? 6.486 6.604 3.399 1.00 94.38 84 VAL A CA 1
ATOM 614 C C . VAL A 1 84 ? 5.783 7.946 3.505 1.00 94.38 84 VAL A C 1
ATOM 616 O O . VAL A 1 84 ? 6.408 8.998 3.375 1.00 94.38 84 VAL A O 1
ATOM 619 N N . TYR A 1 85 ? 4.495 7.905 3.806 1.00 95.12 85 TYR A N 1
ATOM 620 C CA . TYR A 1 85 ? 3.667 9.070 4.058 1.00 95.12 85 TYR A CA 1
ATOM 621 C C . TYR A 1 85 ? 3.199 9.076 5.514 1.00 95.12 85 TYR A C 1
ATOM 623 O O . TYR A 1 85 ? 2.919 8.030 6.104 1.00 95.12 85 TYR A O 1
ATOM 631 N N . ALA A 1 86 ? 3.099 10.259 6.106 1.00 94.19 86 ALA A N 1
ATOM 632 C CA . ALA A 1 86 ? 2.666 10.460 7.482 1.00 94.19 86 ALA A CA 1
ATOM 633 C C . ALA A 1 86 ? 1.363 11.260 7.524 1.00 94.19 86 ALA A C 1
ATOM 635 O O . ALA A 1 86 ? 1.237 12.289 6.858 1.00 9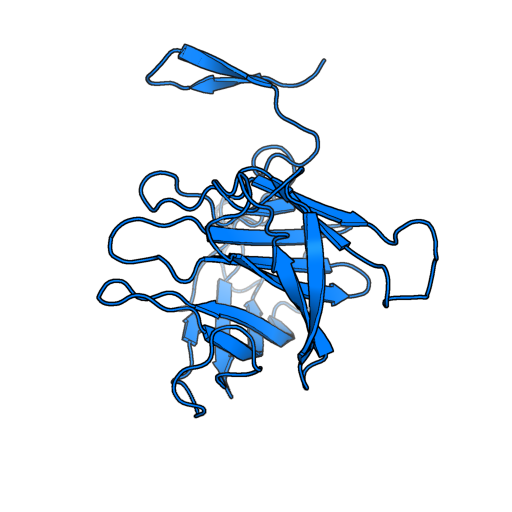4.19 86 ALA A O 1
ATOM 636 N N . SER A 1 87 ? 0.415 10.805 8.344 1.00 94.44 87 SER A N 1
ATOM 637 C CA . SER A 1 87 ? -0.824 11.534 8.615 1.00 94.44 87 SER A CA 1
ATOM 638 C C . SER A 1 87 ? -0.536 12.918 9.187 1.00 94.44 87 SER A C 1
ATOM 640 O O . SER A 1 87 ? 0.360 13.069 10.027 1.00 94.44 87 SER A O 1
ATOM 642 N N . GLN A 1 88 ? -1.340 13.910 8.813 1.00 93.25 88 GLN A N 1
ATOM 643 C CA . GLN A 1 88 ? -1.244 15.254 9.375 1.00 93.25 88 GLN A CA 1
ATOM 644 C C . GLN A 1 88 ? -1.797 15.314 10.807 1.00 93.25 88 GLN A C 1
ATOM 646 O O . GLN A 1 88 ? -2.881 14.812 11.095 1.00 93.25 88 GLN A O 1
ATOM 651 N N . GLN A 1 89 ? -1.083 15.994 11.708 1.00 90.56 89 GLN A N 1
ATOM 652 C CA . GLN A 1 89 ? -1.534 16.226 13.083 1.00 90.56 89 GLN A CA 1
ATOM 653 C C . GLN A 1 89 ? -1.869 17.704 13.299 1.00 90.56 89 GLN A C 1
ATOM 655 O O . GLN A 1 89 ? -1.104 18.594 12.925 1.00 90.56 89 GLN A O 1
ATOM 660 N N . THR A 1 90 ? -2.997 17.975 13.949 1.00 89.19 90 THR A N 1
ATOM 661 C CA . THR A 1 90 ? -3.369 19.307 14.442 1.00 89.19 90 THR A CA 1
ATOM 662 C C . THR A 1 90 ? -3.533 19.274 15.962 1.00 89.19 90 THR A C 1
ATOM 664 O O . THR A 1 90 ? -3.303 18.255 16.612 1.00 89.19 90 THR A O 1
ATOM 667 N N . GLN A 1 91 ? -3.950 20.391 16.565 1.00 87.44 91 GLN A N 1
ATOM 668 C CA . GLN A 1 91 ? -4.233 20.427 18.002 1.00 87.44 91 GLN A CA 1
ATOM 669 C C . GLN A 1 91 ? -5.406 19.513 18.404 1.00 87.44 91 GLN A C 1
ATOM 671 O O . GLN A 1 91 ? -5.453 19.062 19.547 1.00 87.44 91 GLN A O 1
ATOM 676 N N . THR A 1 92 ? -6.356 19.255 17.498 1.00 86.75 92 THR A N 1
ATOM 677 C CA . THR A 1 92 ? -7.611 18.546 17.814 1.00 86.75 92 THR A CA 1
ATOM 678 C C . THR A 1 92 ? -7.920 17.365 16.895 1.00 86.75 92 THR A C 1
ATOM 680 O O . THR A 1 92 ? -8.853 16.620 17.176 1.00 86.75 92 THR A O 1
ATOM 683 N N . THR A 1 93 ? -7.170 17.177 15.811 1.00 88.69 93 THR A N 1
ATOM 684 C CA . THR A 1 93 ? -7.332 16.076 14.846 1.00 88.69 93 THR A CA 1
ATOM 685 C C . THR A 1 93 ? -5.980 15.440 14.548 1.00 88.69 93 THR A C 1
ATOM 687 O O . THR A 1 93 ? -4.944 16.077 14.730 1.00 88.69 93 THR A O 1
ATOM 690 N N . GLY A 1 94 ? -5.961 14.177 14.119 1.00 83.69 94 GLY A N 1
ATOM 691 C CA . GLY A 1 94 ? -4.695 13.499 13.818 1.00 83.69 94 GLY A CA 1
ATOM 692 C C . GLY A 1 94 ? -3.853 13.211 15.052 1.00 83.69 94 GLY A C 1
ATOM 693 O O . GLY A 1 94 ? -2.644 13.058 14.951 1.00 83.69 94 GLY A O 1
ATOM 694 N N . THR A 1 95 ? -4.450 13.177 16.246 1.00 83.81 95 THR A N 1
ATOM 695 C CA . THR A 1 95 ? -3.711 12.994 17.507 1.00 83.81 95 THR A CA 1
ATOM 696 C C . THR A 1 95 ? -2.996 11.644 17.589 1.00 83.81 95 THR A C 1
ATOM 698 O O . THR A 1 95 ? -2.102 11.470 18.417 1.00 83.81 95 THR A O 1
ATOM 701 N N . THR A 1 96 ? -3.363 10.699 16.722 1.00 85.12 96 THR A N 1
ATOM 702 C CA . THR A 1 96 ? -2.684 9.421 16.538 1.00 85.12 96 THR A CA 1
ATOM 703 C C . THR A 1 96 ? -1.865 9.474 15.257 1.00 85.12 96 THR A C 1
ATOM 705 O O . THR A 1 96 ? -2.414 9.529 14.162 1.00 85.12 96 THR A O 1
ATOM 708 N N . GLN A 1 97 ? -0.538 9.429 15.389 1.00 88.81 97 GLN A N 1
ATOM 709 C CA . GLN A 1 97 ? 0.326 9.359 14.217 1.00 88.81 97 GLN A CA 1
ATOM 710 C C . GLN A 1 97 ? 0.132 8.013 13.510 1.00 88.81 97 GLN A C 1
ATOM 712 O O . GLN A 1 97 ? 0.396 6.943 14.073 1.00 88.81 97 GLN A O 1
ATOM 717 N N . THR A 1 98 ? -0.297 8.101 12.260 1.00 92.00 98 THR A N 1
ATOM 718 C CA . THR A 1 98 ? -0.455 6.992 11.328 1.00 92.00 98 THR A CA 1
ATOM 719 C C . THR A 1 98 ? 0.566 7.162 10.211 1.00 92.00 98 THR A C 1
ATOM 721 O O . THR A 1 98 ? 0.896 8.284 9.814 1.00 92.00 98 THR A O 1
ATOM 724 N N . TYR A 1 99 ? 1.092 6.045 9.727 1.00 94.12 99 TYR A N 1
ATOM 725 C CA . TYR A 1 99 ? 1.986 6.015 8.579 1.00 94.12 99 TYR A CA 1
ATOM 726 C C . TYR A 1 99 ? 1.385 5.136 7.498 1.00 94.12 99 TYR A C 1
ATOM 728 O O . TYR A 1 99 ? 0.736 4.133 7.799 1.00 94.12 99 TYR A O 1
ATOM 736 N N . ALA A 1 100 ? 1.630 5.512 6.253 1.00 95.50 100 ALA A N 1
ATOM 737 C CA . ALA A 1 100 ? 1.360 4.708 5.082 1.00 95.50 100 ALA A CA 1
ATOM 738 C C . ALA A 1 100 ? 2.666 4.479 4.328 1.00 95.50 100 ALA A C 1
ATOM 740 O O . ALA A 1 100 ? 3.530 5.349 4.289 1.00 95.50 100 ALA A O 1
ATOM 741 N N . VAL A 1 101 ? 2.815 3.310 3.728 1.00 95.50 101 VAL A N 1
ATOM 742 C CA . VAL A 1 101 ? 3.840 3.046 2.723 1.00 95.50 101 VAL A CA 1
ATOM 743 C C . VAL A 1 101 ? 3.167 2.812 1.393 1.00 95.50 101 VAL A C 1
ATOM 745 O O . VAL A 1 101 ? 2.110 2.182 1.337 1.00 95.50 101 VAL A O 1
ATOM 748 N N . PHE A 1 102 ? 3.797 3.311 0.341 1.00 95.88 102 PHE A N 1
ATOM 749 C CA . PHE A 1 102 ? 3.242 3.324 -0.995 1.00 95.88 102 PHE A CA 1
ATOM 750 C C . PHE A 1 102 ? 4.298 2.955 -2.023 1.00 95.88 102 PHE A C 1
ATOM 752 O O . PHE A 1 102 ? 5.431 3.439 -1.983 1.00 95.88 102 PHE A O 1
ATOM 759 N N . ILE A 1 103 ? 3.918 2.069 -2.934 1.00 94.69 103 ILE A N 1
ATOM 760 C CA . ILE A 1 103 ? 4.700 1.714 -4.112 1.00 94.69 103 ILE A CA 1
ATOM 761 C C . ILE A 1 103 ? 3.827 2.010 -5.318 1.00 94.69 103 ILE A C 1
ATOM 763 O O . ILE A 1 103 ? 2.734 1.458 -5.434 1.00 94.69 103 ILE A O 1
ATOM 767 N N . ARG A 1 104 ? 4.355 2.838 -6.216 1.00 90.69 104 ARG A N 1
ATOM 768 C CA . ARG A 1 104 ? 3.760 3.144 -7.511 1.00 90.69 104 ARG A CA 1
ATOM 769 C C . ARG A 1 104 ? 4.588 2.519 -8.615 1.00 90.69 104 ARG A C 1
ATOM 771 O O . ARG A 1 104 ? 5.802 2.712 -8.672 1.00 90.69 104 ARG A O 1
ATOM 778 N N . ALA A 1 105 ? 3.928 1.770 -9.480 1.00 87.69 105 ALA A N 1
ATOM 779 C CA . ALA A 1 105 ? 4.498 1.195 -10.686 1.00 87.69 105 ALA A CA 1
ATOM 780 C C . ALA A 1 105 ? 3.541 1.424 -11.860 1.00 87.69 105 ALA A C 1
ATOM 782 O O . ALA A 1 105 ? 2.394 1.809 -11.662 1.00 87.69 105 ALA A O 1
ATOM 783 N N . ASP A 1 106 ? 4.004 1.150 -13.079 1.00 86.81 106 ASP A N 1
ATOM 784 C CA . ASP A 1 106 ? 3.289 1.511 -14.311 1.00 86.81 106 ASP A CA 1
ATOM 785 C C . ASP A 1 106 ? 1.828 1.047 -14.372 1.00 86.81 106 ASP A C 1
ATOM 787 O O . ASP A 1 106 ? 1.024 1.723 -14.993 1.00 86.81 106 ASP A O 1
ATOM 791 N N . ASN A 1 107 ? 1.494 -0.095 -13.758 1.00 86.94 107 ASN A N 1
ATOM 792 C CA . ASN A 1 107 ? 0.151 -0.688 -13.819 1.00 86.94 107 ASN A CA 1
ATOM 793 C C . ASN A 1 107 ? -0.415 -1.064 -12.441 1.00 86.94 107 ASN A C 1
ATOM 795 O O . ASN A 1 107 ? -1.428 -1.768 -12.362 1.00 86.94 107 ASN A O 1
ATOM 799 N N . VAL A 1 108 ? 0.287 -0.715 -11.358 1.00 89.31 108 VAL A N 1
ATOM 800 C CA . VAL A 1 108 ? -0.119 -1.096 -10.006 1.00 89.31 108 VAL A CA 1
ATOM 801 C C . VAL A 1 108 ? 0.363 -0.092 -8.971 1.00 89.31 108 VAL A C 1
ATOM 803 O O . VAL A 1 108 ? 1.544 0.248 -8.905 1.00 89.31 108 VAL A O 1
ATOM 806 N N . ASP A 1 109 ? -0.569 0.282 -8.112 1.00 93.31 109 ASP A N 1
ATOM 807 C CA . ASP A 1 109 ? -0.353 1.058 -6.909 1.00 93.31 109 ASP A CA 1
ATOM 808 C C . ASP A 1 109 ? -0.641 0.157 -5.704 1.00 93.31 109 ASP A C 1
ATOM 810 O O . ASP A 1 109 ? -1.659 -0.539 -5.649 1.00 93.31 109 ASP A O 1
ATOM 814 N N . VAL A 1 110 ? 0.266 0.134 -4.731 1.00 94.06 110 VAL A N 1
ATOM 815 C CA . VAL A 1 110 ? 0.135 -0.697 -3.527 1.00 94.06 110 VAL A CA 1
ATOM 816 C C . VAL A 1 110 ? 0.344 0.159 -2.295 1.00 94.06 110 VAL A C 1
ATOM 818 O O . VAL A 1 110 ? 1.345 0.864 -2.191 1.00 94.06 110 VAL A O 1
ATOM 821 N N . THR A 1 111 ? -0.579 0.054 -1.342 1.00 96.38 111 THR A N 1
ATOM 822 C CA . THR A 1 111 ? -0.560 0.820 -0.092 1.00 96.38 111 THR A CA 1
ATOM 823 C C . THR A 1 111 ? -0.670 -0.098 1.115 1.00 96.38 111 THR A C 1
ATOM 825 O O . THR A 1 111 ? -1.446 -1.050 1.113 1.00 96.38 111 THR A O 1
ATOM 828 N N . SER A 1 112 ? 0.050 0.218 2.187 1.00 95.75 112 SER A N 1
ATOM 829 C CA . SER A 1 112 ? -0.182 -0.336 3.525 1.00 95.75 112 SER A CA 1
ATOM 830 C C . SER A 1 112 ? -0.152 0.801 4.528 1.00 95.75 112 SER A C 1
ATOM 832 O O . SER A 1 112 ? 0.811 1.558 4.543 1.00 95.75 112 SER A O 1
ATOM 834 N N . ALA A 1 113 ? -1.155 0.898 5.391 1.00 94.62 113 ALA A N 1
ATOM 835 C CA . ALA A 1 113 ? -1.253 1.951 6.390 1.00 94.62 113 ALA A CA 1
ATOM 836 C C . ALA A 1 113 ? -1.566 1.392 7.777 1.00 94.62 113 ALA A C 1
ATOM 838 O O . ALA A 1 113 ? -2.266 0.389 7.925 1.00 94.62 113 ALA A O 1
ATOM 839 N N . GLY A 1 114 ? -1.050 2.055 8.808 1.00 92.00 114 GLY A N 1
ATOM 840 C CA . GLY A 1 114 ? -1.287 1.670 10.191 1.00 92.00 114 GLY A CA 1
ATOM 841 C C . GLY A 1 114 ? -0.762 2.688 11.192 1.00 92.00 114 GLY A C 1
ATOM 842 O O . GLY A 1 114 ? 0.077 3.534 10.876 1.00 92.00 114 GLY A O 1
ATOM 843 N N . SER A 1 115 ? -1.263 2.605 12.423 1.00 87.44 115 SER A N 1
ATOM 844 C CA . SER A 1 115 ? -0.819 3.447 13.536 1.00 87.44 115 SER A CA 1
ATOM 845 C C . SER A 1 115 ? 0.026 2.672 14.544 1.00 87.44 115 SER A C 1
ATOM 847 O O . SER A 1 115 ? -0.155 1.474 14.771 1.00 87.44 115 SER A O 1
ATOM 849 N N . GLY A 1 116 ? 0.938 3.385 15.209 1.00 78.06 116 GLY A N 1
ATOM 850 C CA . GLY A 1 116 ? 1.770 2.821 16.274 1.00 78.06 116 GLY A CA 1
ATOM 851 C C . GLY A 1 116 ? 1.052 2.620 17.608 1.00 78.06 116 GLY A C 1
ATOM 852 O O . GLY A 1 116 ? 1.695 2.282 18.594 1.00 78.06 116 GLY A O 1
ATOM 853 N N . GLN A 1 117 ? -0.257 2.850 17.689 1.00 75.75 117 GLN A N 1
ATOM 854 C CA . GLN A 1 117 ? -1.016 2.689 18.933 1.00 75.75 117 GLN A CA 1
ATOM 855 C C . GLN A 1 117 ? -1.628 1.297 19.100 1.00 75.75 117 GLN A C 1
ATOM 857 O O . GLN A 1 117 ? -2.295 1.055 20.103 1.00 75.75 117 GLN A O 1
ATOM 862 N N . TRP A 1 118 ? -1.371 0.381 18.162 1.00 70.38 118 TRP A N 1
ATOM 863 C CA . TRP A 1 118 ? -1.889 -0.979 18.226 1.00 70.38 118 TRP A CA 1
ATOM 864 C C . TRP A 1 118 ? -1.456 -1.681 19.517 1.00 70.38 118 TRP A C 1
ATOM 866 O O . TRP A 1 118 ? -0.283 -1.974 19.704 1.00 70.38 118 TRP A O 1
ATOM 876 N N . ASN A 1 119 ? -2.403 -1.930 20.420 1.00 65.25 119 ASN A N 1
ATOM 877 C CA . ASN A 1 119 ? -2.197 -2.718 21.640 1.00 65.25 119 ASN A CA 1
ATOM 878 C C . ASN A 1 119 ? -3.520 -3.385 22.060 1.00 65.25 119 ASN A C 1
ATOM 880 O O . ASN A 1 119 ? -4.082 -3.097 23.117 1.00 65.25 119 ASN A O 1
ATOM 884 N N . GLY A 1 120 ? -4.078 -4.196 21.156 1.00 59.75 120 GLY A N 1
ATOM 885 C CA . GLY A 1 120 ? -5.431 -4.764 21.267 1.00 59.75 120 GLY A CA 1
ATOM 886 C C . GLY A 1 120 ? -6.545 -3.878 20.689 1.00 59.75 120 GLY A C 1
ATOM 887 O O . GLY A 1 120 ? -7.676 -4.332 20.560 1.00 59.75 120 GLY A O 1
ATOM 888 N N . PHE A 1 121 ? -6.219 -2.643 20.306 1.00 57.56 121 PHE A N 1
ATOM 889 C CA . PHE A 1 121 ? -7.057 -1.707 19.554 1.00 57.56 121 PHE A CA 1
ATOM 890 C C . PHE A 1 121 ? -6.143 -0.839 18.678 1.00 57.56 121 PHE A C 1
ATOM 892 O O . PHE A 1 121 ? -5.066 -0.443 19.120 1.00 57.56 121 PHE A O 1
ATOM 899 N N . GLY A 1 122 ? -6.539 -0.576 17.438 1.00 72.38 122 GLY A N 1
ATOM 900 C CA . GLY A 1 122 ? -5.778 0.196 16.454 1.00 72.38 122 GLY A CA 1
ATOM 901 C C . GLY A 1 122 ? -6.430 0.067 15.081 1.00 72.38 122 GLY A C 1
ATOM 902 O O . GLY A 1 122 ? -7.323 -0.753 14.928 1.00 72.38 122 GLY A O 1
ATOM 903 N N . TYR A 1 123 ? -6.006 0.871 14.109 1.00 83.50 123 TYR A N 1
ATOM 904 C CA . TYR A 1 123 ? -6.580 0.865 12.760 1.00 83.50 123 TYR A CA 1
ATOM 905 C C . TYR A 1 123 ? -5.480 0.731 11.721 1.00 83.50 123 TYR A C 1
ATOM 907 O O . TYR A 1 123 ? -4.404 1.328 11.863 1.00 83.50 123 TYR A O 1
ATOM 915 N N . SER A 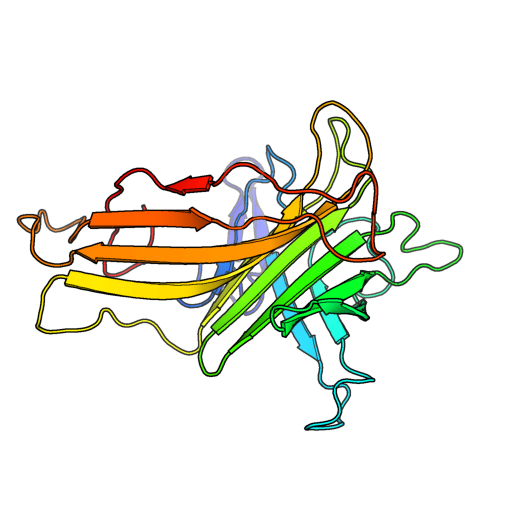1 124 ? -5.741 -0.085 10.709 1.00 90.38 124 SER A N 1
ATOM 916 C CA . SER A 1 124 ? -4.812 -0.345 9.617 1.00 90.38 124 SER A CA 1
ATOM 917 C C . SER A 1 124 ? -5.547 -0.811 8.363 1.00 90.38 124 SER A C 1
ATOM 919 O O . SER A 1 124 ? -6.770 -0.953 8.337 1.00 90.38 124 SER A O 1
ATOM 921 N N . GLY A 1 125 ? -4.789 -1.032 7.299 1.00 91.25 125 GLY A N 1
ATOM 922 C CA . GLY A 1 125 ? -5.267 -1.709 6.107 1.00 91.25 125 GLY A CA 1
ATOM 923 C C . GLY A 1 125 ? -4.187 -1.785 5.041 1.00 91.25 125 GLY A C 1
ATOM 924 O O . GLY A 1 125 ? -3.142 -1.140 5.139 1.00 91.25 125 GLY A O 1
ATOM 925 N N . ALA A 1 126 ? -4.446 -2.589 4.017 1.00 92.94 126 ALA A N 1
ATOM 926 C CA . ALA A 1 126 ? -3.621 -2.654 2.819 1.00 92.94 126 ALA A CA 1
ATOM 927 C C . ALA A 1 126 ? -4.507 -2.615 1.576 1.00 92.94 126 ALA A C 1
ATOM 929 O O . ALA A 1 126 ? -5.646 -3.078 1.617 1.00 92.94 126 ALA A O 1
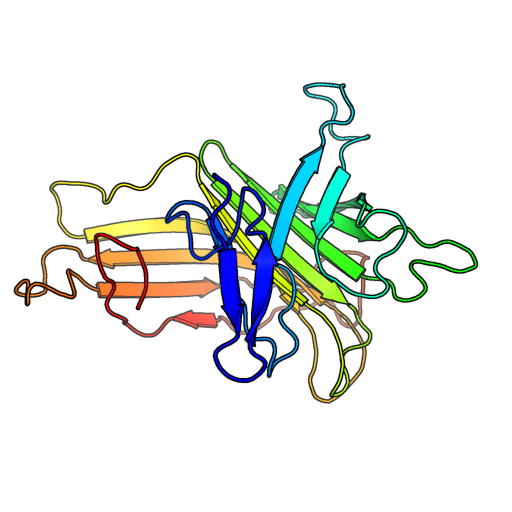ATOM 930 N N . ASN A 1 127 ? -3.990 -2.050 0.492 1.00 92.44 127 ASN A N 1
ATOM 931 C CA . ASN A 1 127 ? -4.687 -1.886 -0.771 1.00 92.44 127 ASN A CA 1
ATOM 932 C C . ASN A 1 127 ? -3.766 -2.207 -1.944 1.00 92.44 127 ASN A C 1
ATOM 934 O O . ASN A 1 127 ? -2.580 -1.885 -1.913 1.00 92.44 127 ASN A O 1
ATOM 938 N N . ILE A 1 128 ? -4.341 -2.817 -2.973 1.00 90.50 128 ILE A N 1
ATOM 939 C CA . ILE A 1 128 ? -3.745 -2.949 -4.294 1.00 90.50 128 ILE A CA 1
ATOM 940 C C . ILE A 1 128 ? -4.748 -2.391 -5.295 1.00 90.50 128 ILE A C 1
ATOM 942 O O . ILE A 1 128 ? -5.865 -2.902 -5.388 1.00 90.50 128 ILE A O 1
ATOM 946 N N . ASN A 1 129 ? -4.324 -1.395 -6.061 1.00 89.19 129 ASN A N 1
ATOM 947 C CA . ASN A 1 129 ? -5.072 -0.826 -7.167 1.00 89.19 129 ASN A CA 1
ATOM 948 C C . ASN A 1 129 ? -4.315 -1.081 -8.475 1.00 89.19 129 ASN A C 1
ATOM 950 O O . ASN A 1 129 ? -3.108 -0.869 -8.550 1.00 89.19 129 ASN A O 1
ATOM 954 N N . ARG A 1 130 ? -5.006 -1.578 -9.496 1.00 87.00 130 ARG A N 1
ATOM 955 C CA . ARG A 1 130 ? -4.437 -1.963 -10.792 1.00 87.00 130 ARG A CA 1
ATOM 956 C C . ARG A 1 130 ? -5.175 -1.268 -11.920 1.00 87.00 130 ARG A C 1
ATOM 958 O O . ARG A 1 130 ? -6.387 -1.101 -11.860 1.00 87.00 130 ARG A O 1
ATOM 965 N N . ASP A 1 131 ? -4.475 -0.985 -13.007 1.00 84.62 131 ASP A N 1
ATOM 966 C CA . ASP A 1 131 ? -5.133 -0.447 -14.203 1.00 84.62 131 ASP A CA 1
ATOM 967 C C . ASP A 1 131 ? -6.025 -1.499 -14.872 1.00 84.62 131 ASP A C 1
ATOM 969 O O . ASP A 1 131 ? -7.133 -1.220 -15.337 1.00 84.62 131 ASP A O 1
ATOM 973 N N . SER A 1 132 ? -5.546 -2.744 -14.910 1.00 81.81 132 SER A N 1
ATOM 974 C CA . SER A 1 132 ? -6.266 -3.880 -15.478 1.00 81.81 132 SER A CA 1
ATOM 975 C C . SER A 1 132 ? -5.883 -5.200 -14.805 1.00 81.81 132 SER A C 1
ATOM 977 O O . SER A 1 132 ? -4.902 -5.293 -14.061 1.00 81.81 132 SER A O 1
ATOM 979 N N . PHE A 1 133 ? -6.685 -6.232 -15.062 1.00 77.44 133 PHE A N 1
ATOM 980 C CA . PHE A 1 133 ? -6.423 -7.600 -14.644 1.00 77.44 133 PHE A CA 1
ATOM 981 C C . PHE A 1 133 ? -6.456 -8.520 -15.857 1.00 77.44 133 PHE A C 1
ATOM 983 O O . PHE A 1 133 ? -7.457 -8.564 -16.571 1.00 77.44 133 PHE A O 1
ATOM 990 N N . ALA A 1 134 ? -5.374 -9.261 -16.064 1.00 78.31 134 ALA A N 1
ATOM 991 C CA . ALA A 1 134 ? -5.332 -10.386 -16.980 1.00 78.31 134 ALA A CA 1
ATOM 992 C C . ALA A 1 134 ? -4.268 -11.372 -16.498 1.00 78.31 134 ALA A C 1
ATOM 994 O O . ALA A 1 134 ? -3.187 -10.962 -16.069 1.00 78.31 134 ALA A O 1
ATOM 995 N N . LEU A 1 135 ? -4.580 -12.660 -16.595 1.00 76.56 135 LEU A N 1
ATOM 996 C CA . LEU A 1 135 ? -3.600 -13.722 -16.428 1.00 76.56 135 LEU A CA 1
ATOM 997 C C . LEU A 1 135 ? -2.689 -13.778 -17.665 1.00 76.56 135 LEU A C 1
ATOM 999 O O . LEU A 1 135 ? -3.176 -13.604 -18.793 1.00 76.56 135 LEU A O 1
ATOM 1003 N N . PRO A 1 136 ? -1.369 -13.947 -17.503 1.00 75.19 136 PRO A N 1
ATOM 1004 C CA . PRO A 1 136 ? -0.481 -14.136 -18.639 1.00 75.19 136 PRO A CA 1
ATOM 1005 C C . PRO A 1 136 ? -0.805 -15.437 -19.388 1.00 75.19 136 PRO A C 1
ATOM 1007 O O . PRO A 1 136 ? -0.597 -16.527 -18.895 1.00 75.19 136 PRO A O 1
ATOM 1010 N N . GLY A 1 137 ? -1.240 -15.352 -20.645 1.00 71.06 137 GLY A N 1
ATOM 1011 C CA . GLY A 1 137 ? -1.507 -16.560 -21.432 1.00 71.06 137 GLY A CA 1
ATOM 1012 C C . GLY A 1 137 ? -0.239 -17.321 -21.859 1.00 71.06 137 GLY A C 1
ATOM 1013 O O . GLY A 1 137 ? 0.778 -16.721 -22.218 1.00 71.06 137 GLY A O 1
ATOM 1014 N N . GLY A 1 138 ? -0.334 -18.654 -21.927 1.00 71.75 138 GLY A N 1
ATOM 1015 C CA . GLY A 1 138 ? 0.445 -19.482 -22.858 1.00 71.75 138 GLY A CA 1
ATOM 1016 C C . GLY A 1 138 ? 1.412 -20.518 -22.274 1.00 71.75 138 GLY A C 1
ATOM 1017 O O . GLY A 1 138 ? 1.463 -21.619 -22.817 1.00 71.75 138 GLY A O 1
ATOM 1018 N N . ILE A 1 139 ? 2.199 -20.193 -21.241 1.00 71.94 139 ILE A N 1
ATOM 1019 C CA . ILE A 1 139 ? 3.364 -21.009 -20.819 1.00 71.94 139 ILE A CA 1
ATOM 1020 C C . ILE A 1 139 ? 3.110 -21.817 -19.534 1.00 71.94 139 ILE A C 1
ATOM 1022 O O . ILE A 1 139 ? 3.852 -22.755 -19.254 1.00 71.94 139 ILE A O 1
ATOM 1026 N N . GLY A 1 140 ? 2.066 -21.470 -18.778 1.00 80.19 140 GLY A N 1
ATOM 1027 C CA . GLY A 1 140 ? 1.646 -22.151 -17.552 1.00 80.19 140 GLY A CA 1
ATOM 1028 C C . GLY A 1 140 ? 2.287 -21.611 -16.287 1.00 80.19 140 GLY A C 1
ATOM 1029 O O . GLY A 1 140 ? 1.562 -21.200 -15.396 1.00 80.19 140 GLY A O 1
ATOM 1030 N N . GLU A 1 141 ? 3.615 -21.529 -16.225 1.00 88.81 141 GLU A N 1
ATOM 1031 C CA . GLU A 1 141 ? 4.313 -21.055 -15.024 1.00 88.81 141 GLU A CA 1
ATOM 1032 C C . GLU A 1 141 ? 4.954 -19.672 -15.211 1.00 88.81 141 GLU A C 1
ATOM 1034 O O . GLU A 1 141 ? 5.651 -19.406 -16.196 1.00 88.81 141 GLU A O 1
ATOM 1039 N N . TYR A 1 142 ? 4.786 -18.805 -14.214 1.00 90.44 142 TYR A N 1
ATOM 1040 C CA . TYR A 1 142 ? 5.295 -17.437 -14.197 1.00 90.44 142 TYR A CA 1
ATOM 1041 C C . TYR A 1 142 ? 5.945 -17.109 -12.856 1.00 90.44 142 TYR A C 1
ATOM 1043 O O . TYR A 1 142 ? 5.482 -17.526 -11.796 1.00 90.44 142 TYR A O 1
ATOM 1051 N N . ILE A 1 143 ? 7.019 -16.318 -12.901 1.00 91.81 143 ILE A N 1
ATOM 1052 C CA . ILE A 1 143 ? 7.698 -15.801 -11.711 1.00 91.81 143 ILE A CA 1
ATOM 1053 C C . ILE A 1 143 ? 7.624 -14.280 -11.736 1.00 91.81 143 ILE A C 1
ATOM 1055 O O . ILE A 1 143 ? 8.137 -13.641 -12.654 1.00 91.81 143 ILE A O 1
ATOM 1059 N N . TYR A 1 144 ? 7.044 -13.708 -10.688 1.00 91.12 144 TYR A N 1
ATOM 1060 C CA . TYR A 1 144 ? 6.999 -12.274 -10.456 1.00 91.12 144 TYR A CA 1
ATOM 1061 C C . TYR A 1 144 ? 7.962 -11.909 -9.337 1.00 91.12 144 TYR A C 1
ATOM 1063 O O . TYR A 1 144 ? 7.925 -12.476 -8.244 1.00 91.12 144 TYR A O 1
ATOM 1071 N N . THR A 1 145 ? 8.821 -10.931 -9.599 1.00 93.62 145 THR A N 1
ATOM 1072 C CA . THR A 1 145 ? 9.738 -10.373 -8.605 1.00 93.62 145 THR A CA 1
ATOM 1073 C C . THR A 1 145 ? 9.465 -8.895 -8.425 1.00 93.62 145 THR A C 1
ATOM 1075 O O . THR A 1 145 ? 9.223 -8.197 -9.408 1.00 93.62 145 THR A O 1
ATOM 1078 N N . GLY A 1 146 ? 9.558 -8.400 -7.196 1.00 92.81 146 GLY A N 1
ATOM 1079 C CA . GLY A 1 146 ? 9.317 -6.988 -6.931 1.00 92.81 146 GLY A CA 1
ATOM 1080 C C . GLY A 1 146 ? 9.814 -6.526 -5.574 1.00 92.81 146 GLY A C 1
ATOM 1081 O O . GLY A 1 146 ? 10.401 -7.283 -4.799 1.00 92.81 146 GLY A O 1
ATOM 1082 N N . ASN A 1 147 ? 9.553 -5.257 -5.290 1.00 93.69 147 ASN A N 1
ATOM 1083 C CA . ASN A 1 147 ? 9.807 -4.672 -3.985 1.00 93.69 147 ASN A CA 1
ATOM 1084 C C . ASN A 1 147 ? 8.618 -4.938 -3.061 1.00 93.69 147 ASN A C 1
ATOM 1086 O O . ASN A 1 147 ? 7.466 -4.914 -3.484 1.00 93.69 147 ASN A O 1
ATOM 1090 N N . TYR A 1 148 ? 8.910 -5.173 -1.787 1.00 94.56 148 TYR A N 1
ATOM 1091 C CA . TYR A 1 148 ? 7.917 -5.228 -0.725 1.00 94.56 148 TYR A CA 1
ATOM 1092 C C . TYR A 1 148 ? 8.108 -4.028 0.197 1.00 94.56 148 TYR A C 1
ATOM 1094 O O . TYR A 1 148 ? 9.235 -3.739 0.604 1.00 94.56 148 TYR A O 1
ATOM 1102 N N . ALA A 1 149 ? 7.012 -3.374 0.567 1.00 94.12 149 ALA A N 1
ATOM 1103 C CA . ALA A 1 149 ? 6.979 -2.419 1.661 1.00 94.12 149 ALA A CA 1
ATOM 1104 C C . ALA A 1 149 ? 5.690 -2.608 2.464 1.00 94.12 149 ALA A C 1
ATOM 1106 O O . ALA A 1 149 ? 4.632 -2.844 1.885 1.00 94.12 149 ALA A O 1
ATOM 1107 N N . ALA A 1 150 ? 5.768 -2.527 3.792 1.00 93.75 150 ALA A N 1
ATOM 1108 C CA . ALA A 1 150 ? 4.585 -2.593 4.648 1.00 93.75 150 ALA A CA 1
ATOM 1109 C C . ALA A 1 150 ? 4.772 -1.847 5.967 1.00 93.75 150 ALA A C 1
ATOM 1111 O O . ALA A 1 150 ? 5.888 -1.689 6.463 1.00 93.75 150 ALA A O 1
ATOM 1112 N N . THR A 1 151 ? 3.652 -1.498 6.591 1.00 92.25 151 THR A N 1
ATOM 1113 C CA . THR A 1 151 ? 3.598 -1.164 8.015 1.00 92.25 151 THR A CA 1
ATOM 1114 C C . THR A 1 151 ? 3.458 -2.435 8.846 1.00 92.25 151 THR A C 1
ATOM 1116 O O . THR A 1 151 ? 2.701 -3.338 8.488 1.00 92.25 151 THR A O 1
ATOM 1119 N N . ARG A 1 152 ? 4.135 -2.507 9.990 1.00 88.94 152 ARG A N 1
ATOM 1120 C CA . ARG A 1 152 ? 4.011 -3.607 10.951 1.00 88.94 152 ARG A CA 1
ATOM 1121 C C . ARG A 1 152 ? 3.645 -3.078 12.332 1.00 88.94 152 ARG A C 1
ATOM 1123 O O . ARG A 1 152 ? 4.365 -2.257 12.892 1.00 88.94 152 ARG A O 1
ATOM 1130 N N . THR A 1 153 ? 2.571 -3.616 12.894 1.00 85.38 153 THR A N 1
ATOM 1131 C CA . THR A 1 153 ? 2.107 -3.361 14.264 1.00 85.38 153 THR A CA 1
ATOM 1132 C C . THR A 1 153 ? 2.355 -4.583 15.161 1.00 85.38 153 THR A C 1
ATOM 1134 O O . THR A 1 153 ? 2.838 -5.622 14.693 1.00 85.38 153 THR A O 1
ATOM 1137 N N . PHE A 1 154 ? 2.074 -4.466 16.462 1.00 81.75 154 PHE A N 1
ATOM 1138 C CA . PHE A 1 154 ? 2.329 -5.518 17.454 1.00 81.75 154 PHE A CA 1
ATOM 1139 C C . PHE A 1 154 ? 1.091 -5.751 18.307 1.00 81.75 154 PHE A C 1
ATOM 1141 O O . PHE A 1 154 ? 0.445 -4.805 18.731 1.00 81.75 154 PHE A O 1
ATOM 1148 N N . SER A 1 155 ? 0.767 -7.007 18.597 1.00 77.81 155 SER A N 1
ATOM 1149 C CA . SER A 1 155 ? -0.370 -7.351 19.457 1.00 77.81 155 SER A CA 1
ATOM 1150 C C . SER A 1 155 ? -0.092 -7.146 20.949 1.00 77.81 155 SER A C 1
ATOM 1152 O O . SER A 1 155 ? -1.027 -7.090 21.738 1.00 77.81 155 SER A O 1
ATOM 1154 N N . ASP A 1 156 ? 1.180 -7.094 21.338 1.00 80.06 156 ASP A N 1
ATOM 1155 C CA . ASP A 1 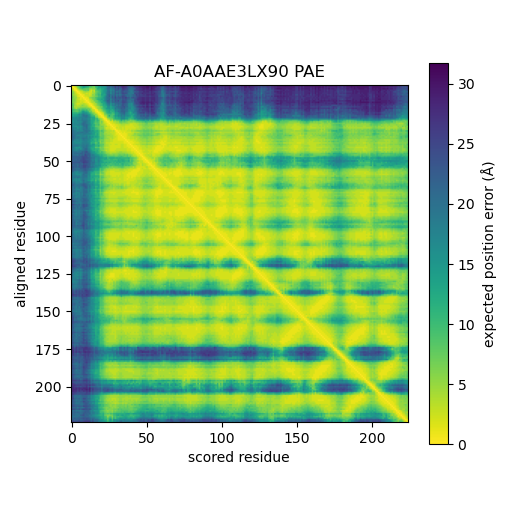156 ? 1.663 -7.144 22.721 1.00 80.06 156 ASP A CA 1
ATOM 1156 C C . ASP A 1 156 ? 2.319 -5.839 23.200 1.00 80.06 156 ASP A C 1
ATOM 1158 O O . ASP A 1 156 ? 2.684 -5.720 24.372 1.00 80.06 156 ASP A O 1
ATOM 1162 N N . ARG A 1 157 ? 2.493 -4.859 22.308 1.00 79.94 157 ARG A N 1
ATOM 1163 C CA . ARG A 1 157 ? 3.088 -3.557 22.621 1.00 79.94 157 ARG A CA 1
ATOM 1164 C C . ARG A 1 157 ? 2.648 -2.489 21.631 1.00 79.94 157 ARG A C 1
ATOM 1166 O O . ARG A 1 157 ? 2.347 -2.789 20.489 1.00 79.94 157 ARG A O 1
ATOM 1173 N N . GLY A 1 158 ? 2.764 -1.229 22.034 1.00 79.31 158 GLY A N 1
ATOM 1174 C CA . GLY A 1 158 ? 2.731 -0.125 21.079 1.00 79.31 158 GLY A CA 1
ATOM 1175 C C . GLY A 1 158 ? 3.969 -0.085 20.170 1.00 79.31 158 GLY A C 1
ATOM 1176 O O . GLY A 1 158 ? 5.015 -0.699 20.424 1.00 79.31 158 GLY A O 1
ATOM 1177 N N . GLY A 1 159 ? 3.852 0.711 19.119 1.00 83.56 159 GLY A N 1
ATOM 1178 C CA . GLY A 1 159 ? 4.861 0.979 18.108 1.00 83.56 159 GLY A CA 1
ATOM 1179 C C . GLY A 1 159 ? 4.397 0.573 16.716 1.00 83.56 159 GLY A C 1
ATOM 1180 O O . GLY A 1 159 ? 3.467 -0.212 16.540 1.00 83.56 159 GLY A O 1
ATOM 1181 N N . ILE A 1 160 ? 5.082 1.116 15.720 1.00 87.81 160 ILE A N 1
ATOM 1182 C CA . ILE A 1 160 ? 4.919 0.760 14.316 1.00 87.81 160 ILE A CA 1
ATOM 1183 C C . ILE A 1 160 ? 6.298 0.627 13.701 1.00 87.81 160 ILE A C 1
ATOM 1185 O O . ILE A 1 160 ? 7.185 1.405 14.014 1.00 87.81 160 ILE A O 1
ATOM 1189 N N . GLU A 1 161 ? 6.496 -0.363 12.849 1.00 90.06 161 GLU A N 1
ATOM 1190 C CA . GLU A 1 161 ? 7.726 -0.504 12.078 1.00 90.06 161 GLU A CA 1
ATOM 1191 C C . GLU A 1 161 ? 7.408 -0.379 10.597 1.00 90.06 161 GLU A C 1
ATOM 1193 O O . GLU A 1 161 ? 6.460 -0.996 10.109 1.00 90.06 161 GLU A O 1
ATOM 1198 N N . ILE A 1 162 ? 8.230 0.383 9.885 1.00 92.56 162 ILE A N 1
ATOM 1199 C CA . ILE A 1 162 ? 8.238 0.394 8.429 1.00 92.56 162 ILE A CA 1
ATOM 1200 C C . ILE A 1 162 ? 9.163 -0.719 7.960 1.00 92.56 162 ILE A C 1
ATOM 1202 O O . ILE A 1 162 ? 10.301 -0.829 8.415 1.00 92.56 162 ILE A O 1
ATOM 1206 N N . ILE A 1 163 ? 8.652 -1.598 7.104 1.00 93.06 163 ILE A N 1
ATOM 1207 C CA . ILE A 1 163 ? 9.366 -2.783 6.641 1.00 93.06 163 ILE A CA 1
ATOM 1208 C C . ILE A 1 163 ? 9.571 -2.687 5.138 1.00 93.06 163 ILE A C 1
ATOM 1210 O O . ILE A 1 163 ? 8.591 -2.522 4.420 1.00 93.06 163 ILE A O 1
ATOM 1214 N N . SER A 1 164 ? 10.799 -2.886 4.666 1.00 93.06 164 SER A N 1
ATOM 1215 C CA . SER A 1 164 ? 11.098 -3.186 3.261 1.00 93.06 164 SER A CA 1
ATOM 1216 C C . SER A 1 164 ? 11.401 -4.674 3.083 1.00 93.06 164 SER A C 1
ATOM 1218 O O . SER A 1 164 ? 11.631 -5.403 4.051 1.00 93.06 164 SER A O 1
ATOM 1220 N N . GLY A 1 165 ? 11.400 -5.148 1.842 1.00 94.12 165 GLY A N 1
ATOM 1221 C CA . GLY A 1 165 ? 11.867 -6.480 1.477 1.00 94.12 165 GLY A CA 1
ATOM 1222 C C . GLY A 1 165 ? 11.806 -6.716 -0.027 1.00 94.12 165 GLY A C 1
ATOM 1223 O O . GLY A 1 165 ? 11.563 -5.797 -0.811 1.00 94.12 165 GLY A O 1
ATOM 1224 N N . GLN A 1 166 ? 12.000 -7.972 -0.415 1.00 95.38 166 GLN A N 1
ATOM 1225 C CA . GLN A 1 166 ? 11.927 -8.433 -1.799 1.00 95.38 166 GLN A CA 1
ATOM 1226 C C . GLN A 1 166 ? 10.840 -9.494 -1.935 1.00 95.38 166 GLN A C 1
ATOM 1228 O O . GLN A 1 166 ? 10.835 -10.466 -1.181 1.00 95.38 166 GLN A O 1
ATOM 1233 N N . LEU A 1 167 ? 9.938 -9.297 -2.891 1.00 95.31 167 LEU A N 1
ATOM 1234 C CA . LEU A 1 167 ? 8.854 -10.208 -3.235 1.00 95.31 167 LEU A CA 1
ATOM 1235 C C . LEU A 1 167 ? 9.310 -11.187 -4.321 1.00 95.31 167 LEU A C 1
ATOM 1237 O O . LEU A 1 167 ? 9.896 -10.777 -5.325 1.00 95.31 167 LEU A O 1
ATOM 1241 N N . ASN A 1 168 ? 8.970 -12.460 -4.141 1.00 96.38 168 ASN A N 1
ATOM 1242 C CA . ASN A 1 168 ? 8.952 -13.471 -5.188 1.00 96.38 168 ASN A CA 1
ATOM 1243 C C . ASN A 1 168 ? 7.604 -14.198 -5.132 1.00 96.38 168 ASN A C 1
ATOM 1245 O O . ASN A 1 168 ? 7.254 -14.750 -4.090 1.00 96.38 168 ASN A O 1
ATOM 1249 N N . LEU A 1 169 ? 6.857 -14.178 -6.229 1.00 92.94 169 LEU A N 1
ATOM 1250 C CA . LEU A 1 169 ? 5.604 -14.903 -6.396 1.00 92.94 169 LEU A CA 1
ATOM 1251 C C . LEU A 1 169 ? 5.758 -15.858 -7.577 1.00 92.94 169 LEU A C 1
ATOM 1253 O O . LEU A 1 169 ? 6.252 -15.455 -8.632 1.00 92.94 169 LEU A O 1
ATOM 1257 N N . ARG A 1 170 ? 5.305 -17.095 -7.413 1.00 91.94 170 ARG A N 1
ATOM 1258 C CA . ARG A 1 170 ? 5.161 -18.047 -8.506 1.00 91.94 170 ARG A CA 1
ATOM 1259 C C . ARG A 1 170 ? 3.687 -18.276 -8.761 1.00 91.94 170 ARG A C 1
ATOM 1261 O O . ARG A 1 170 ? 2.906 -18.406 -7.823 1.00 91.94 170 ARG A O 1
ATOM 1268 N N . LEU A 1 171 ? 3.344 -18.299 -10.032 1.00 88.81 171 LEU A N 1
ATOM 1269 C CA . LEU A 1 171 ? 2.012 -18.557 -10.539 1.00 88.81 171 LEU A CA 1
ATOM 1270 C C . LEU A 1 171 ? 2.111 -19.758 -11.466 1.00 88.81 171 LEU A C 1
ATOM 1272 O O . LEU A 1 171 ? 2.977 -19.775 -12.334 1.00 88.81 171 LEU A O 1
ATOM 1276 N N . ASP A 1 172 ? 1.238 -20.726 -11.270 1.00 87.38 172 ASP A N 1
ATOM 1277 C CA . ASP A 1 172 ? 1.056 -21.877 -12.136 1.00 87.38 172 ASP A CA 1
ATOM 1278 C C . ASP A 1 172 ? -0.411 -21.918 -12.551 1.00 87.38 172 ASP A C 1
ATOM 1280 O O . ASP A 1 172 ? -1.286 -22.156 -11.726 1.00 87.38 172 ASP A O 1
ATOM 1284 N N . GLU A 1 173 ? -0.687 -21.629 -13.814 1.00 82.62 173 GLU A N 1
ATOM 1285 C CA . GLU A 1 173 ? -2.041 -21.506 -14.344 1.00 82.62 173 GLU A CA 1
ATOM 1286 C C . GLU A 1 173 ? -2.597 -22.826 -14.885 1.00 82.62 173 GLU A C 1
ATOM 1288 O O . GLU A 1 173 ? -3.808 -22.955 -15.034 1.00 82.62 173 GLU A O 1
ATOM 1293 N N . LEU A 1 174 ? -1.738 -23.800 -15.210 1.00 76.12 174 LEU A N 1
ATOM 1294 C CA . LEU A 1 174 ? -2.122 -24.956 -16.034 1.00 76.12 174 LEU A CA 1
ATOM 1295 C C . LEU A 1 174 ? -2.145 -26.294 -15.285 1.00 76.12 174 LEU A C 1
ATOM 1297 O O . LEU A 1 174 ? -2.653 -27.267 -15.839 1.00 76.12 174 LEU A O 1
ATOM 1301 N N . ASP A 1 175 ? -1.615 -26.373 -14.062 1.00 65.94 175 ASP A N 1
ATOM 1302 C CA . ASP A 1 175 ? -1.420 -27.662 -13.371 1.00 65.94 175 ASP A CA 1
ATOM 1303 C C . ASP A 1 175 ? -2.655 -28.168 -12.589 1.00 65.94 175 ASP A C 1
ATOM 1305 O O . ASP A 1 175 ? -2.635 -29.255 -12.010 1.00 65.94 175 ASP A O 1
ATOM 1309 N N . PHE A 1 176 ? -3.774 -27.428 -12.602 1.00 62.47 176 PHE A N 1
ATOM 1310 C CA . PHE A 1 176 ? -5.058 -27.908 -12.073 1.00 62.47 176 PHE A CA 1
ATOM 1311 C C . PHE A 1 176 ? -6.085 -28.131 -13.184 1.00 62.47 176 PHE A C 1
ATOM 1313 O O . PHE A 1 176 ? -6.379 -27.229 -13.967 1.00 62.47 176 PHE A O 1
ATOM 1320 N N . ASP A 1 177 ? -6.695 -29.321 -13.191 1.00 59.94 177 ASP A N 1
ATOM 1321 C CA . ASP A 1 177 ? -7.914 -29.578 -13.958 1.00 59.94 177 ASP A CA 1
ATOM 1322 C C . ASP A 1 177 ? -8.982 -28.562 -13.523 1.00 59.94 177 ASP A C 1
ATOM 1324 O O . ASP A 1 177 ? -9.400 -28.556 -12.363 1.00 59.94 177 ASP A O 1
ATOM 1328 N N . ASN A 1 178 ? -9.395 -27.693 -14.448 1.00 57.91 178 ASN A N 1
ATOM 1329 C CA . ASN A 1 178 ? -10.353 -26.620 -14.194 1.00 57.91 178 ASN A CA 1
ATOM 1330 C C . ASN A 1 178 ? -11.677 -27.220 -13.677 1.00 57.91 178 ASN A C 1
ATOM 1332 O O . ASN A 1 178 ? -12.424 -27.856 -14.426 1.00 57.91 178 ASN A O 1
ATOM 1336 N N . ASP A 1 179 ? -11.964 -27.041 -12.385 1.00 60.47 179 ASP A N 1
ATOM 1337 C CA . ASP A 1 179 ? -13.212 -27.490 -11.754 1.00 60.47 179 ASP A CA 1
ATOM 1338 C C . ASP A 1 179 ? -14.364 -26.485 -11.954 1.00 60.47 179 ASP A C 1
ATOM 1340 O O . ASP A 1 179 ? -15.456 -26.650 -11.404 1.00 60.47 179 ASP A O 1
ATOM 1344 N N . GLY A 1 180 ? -14.127 -25.450 -12.769 1.00 59.16 180 GLY A N 1
ATOM 1345 C CA . GLY A 1 180 ? -15.043 -24.354 -13.052 1.00 59.16 180 GLY A CA 1
ATOM 1346 C C . GLY A 1 180 ? -15.072 -23.272 -11.971 1.00 59.16 180 GLY A C 1
ATOM 1347 O O . GLY A 1 180 ? -15.836 -22.321 -12.116 1.00 59.16 180 GLY A O 1
ATOM 1348 N N . THR A 1 181 ? -14.282 -23.403 -10.897 1.00 64.06 181 THR A N 1
ATOM 1349 C CA . THR A 1 181 ? -14.261 -22.452 -9.770 1.00 64.06 181 THR A CA 1
ATOM 1350 C C . THR A 1 181 ? -12.854 -21.940 -9.465 1.00 64.06 181 THR A C 1
ATOM 1352 O O . THR A 1 181 ? -12.695 -20.759 -9.145 1.00 64.06 181 THR A O 1
ATOM 1355 N N . PHE A 1 182 ? -11.841 -22.797 -9.592 1.00 66.38 182 PHE A N 1
ATOM 1356 C CA . PHE A 1 182 ? -10.439 -22.460 -9.375 1.00 66.38 182 PHE A CA 1
ATOM 1357 C C . PHE A 1 182 ? -9.585 -22.943 -10.546 1.00 66.38 182 PHE A C 1
ATOM 1359 O O . PHE A 1 182 ? -9.757 -24.055 -11.043 1.00 66.38 182 PHE A O 1
ATOM 1366 N N . GLU A 1 183 ? -8.639 -22.111 -10.959 1.00 67.62 183 GLU A N 1
ATOM 1367 C CA . GLU A 1 183 ? -7.706 -22.403 -12.043 1.00 67.62 183 GLU A CA 1
ATOM 1368 C C . GLU A 1 183 ? -6.316 -22.071 -11.510 1.00 67.62 183 GLU A C 1
ATOM 1370 O O . GLU A 1 183 ? -6.089 -20.952 -11.072 1.00 67.62 183 GLU A O 1
ATOM 1375 N N . GLY A 1 184 ? -5.426 -23.061 -11.445 1.00 77.62 184 GLY A N 1
ATOM 1376 C CA . GLY A 1 184 ? -4.039 -22.853 -11.039 1.00 77.62 184 GLY A CA 1
ATOM 1377 C C . GLY A 1 184 ? -3.729 -22.781 -9.534 1.00 77.62 184 GLY A C 1
ATOM 1378 O O . GLY A 1 184 ? -4.579 -22.927 -8.646 1.00 77.62 184 GLY A O 1
ATOM 1379 N N . ALA A 1 185 ? -2.443 -22.582 -9.254 1.00 85.06 185 ALA A N 1
ATOM 1380 C CA . ALA A 1 185 ? -1.859 -22.357 -7.941 1.00 85.06 185 ALA A CA 1
ATOM 1381 C C . ALA A 1 185 ? -0.944 -21.136 -7.942 1.00 85.06 185 ALA A C 1
ATOM 1383 O O . ALA A 1 185 ? -0.312 -20.787 -8.934 1.00 85.06 185 ALA A O 1
ATOM 1384 N N . LEU A 1 186 ? -0.817 -20.521 -6.774 1.00 88.94 186 LEU A N 1
ATOM 1385 C CA . LEU A 1 186 ? 0.186 -19.507 -6.514 1.00 88.94 186 LEU A CA 1
ATOM 1386 C C . LEU A 1 186 ? 0.872 -19.766 -5.178 1.00 88.94 186 LEU A C 1
ATOM 1388 O O . LEU A 1 186 ? 0.256 -20.219 -4.210 1.00 88.94 186 LEU A O 1
ATOM 1392 N N . ASP A 1 187 ? 2.156 -19.454 -5.123 1.00 93.19 187 ASP A N 1
ATOM 1393 C CA . ASP A 1 187 ? 2.912 -19.392 -3.883 1.00 93.19 187 ASP A CA 1
ATOM 1394 C C . ASP A 1 187 ? 3.918 -18.250 -3.924 1.00 93.19 187 ASP A C 1
ATOM 1396 O O . ASP A 1 187 ? 4.061 -17.543 -4.923 1.00 93.19 187 ASP A O 1
ATOM 1400 N N . GLY A 1 188 ? 4.599 -18.012 -2.810 1.00 95.62 188 GLY A N 1
ATOM 1401 C CA . GLY A 1 188 ? 5.599 -16.966 -2.806 1.00 95.62 188 GLY A CA 1
ATOM 1402 C C . GLY A 1 188 ? 6.284 -16.764 -1.478 1.00 95.62 188 GLY A C 1
ATOM 1403 O O . GLY A 1 188 ? 6.007 -17.414 -0.468 1.00 95.62 188 GLY A O 1
ATOM 1404 N N . ASN A 1 189 ? 7.211 -15.823 -1.484 1.00 97.06 189 ASN A N 1
ATOM 1405 C CA . ASN A 1 189 ? 7.906 -15.393 -0.296 1.00 97.06 189 ASN A CA 1
ATOM 1406 C C . ASN A 1 189 ? 8.263 -13.911 -0.358 1.00 97.06 189 ASN A C 1
ATOM 1408 O O . ASN A 1 189 ? 8.402 -13.306 -1.420 1.00 97.06 189 ASN A O 1
ATOM 1412 N N . ILE A 1 190 ? 8.436 -13.348 0.832 1.00 97.00 190 ILE A N 1
ATOM 1413 C CA . ILE A 1 190 ? 9.049 -12.046 1.029 1.00 97.00 190 ILE A CA 1
ATOM 1414 C C . ILE A 1 190 ? 10.335 -12.278 1.807 1.00 97.00 190 ILE A C 1
ATOM 1416 O O . ILE A 1 190 ? 10.303 -12.718 2.960 1.00 97.00 190 ILE A O 1
ATOM 1420 N N . THR A 1 191 ? 11.465 -11.976 1.183 1.00 96.12 191 THR A N 1
ATOM 1421 C CA . THR A 1 191 ? 12.811 -12.168 1.737 1.00 96.12 191 THR A CA 1
ATOM 1422 C C . THR A 1 191 ? 13.510 -10.832 1.953 1.00 96.12 191 THR A C 1
ATOM 1424 O O . THR A 1 191 ? 12.949 -9.771 1.672 1.00 96.12 191 THR A O 1
ATOM 1427 N N . ASN A 1 192 ? 14.721 -10.881 2.523 1.00 93.62 192 ASN A N 1
ATOM 1428 C CA . ASN A 1 192 ? 15.551 -9.705 2.801 1.00 93.62 192 ASN A CA 1
ATOM 1429 C C . ASN A 1 192 ? 14.791 -8.600 3.541 1.00 93.62 192 ASN A C 1
ATOM 1431 O O . ASN A 1 192 ? 15.010 -7.418 3.303 1.00 93.62 192 ASN A O 1
ATOM 1435 N N . ARG A 1 193 ? 13.884 -9.000 4.440 1.00 93.62 193 ARG A N 1
ATOM 1436 C CA . ARG A 1 193 ? 13.024 -8.064 5.148 1.00 93.62 193 ARG A CA 1
ATOM 1437 C C . ARG A 1 193 ? 13.839 -7.272 6.152 1.00 93.62 193 ARG A C 1
ATOM 1439 O O . ARG A 1 193 ? 14.500 -7.873 6.998 1.00 93.62 193 ARG A O 1
ATOM 1446 N N . GLN A 1 194 ? 13.766 -5.953 6.082 1.00 91.38 194 GLN A N 1
ATOM 1447 C CA . GLN A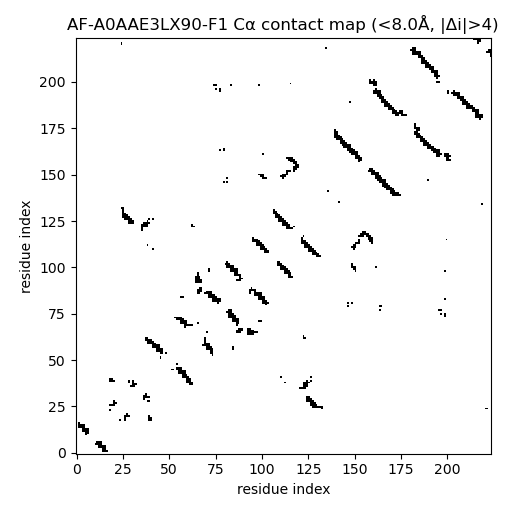 1 194 ? 14.467 -5.056 6.995 1.00 91.38 194 GLN A CA 1
ATOM 1448 C C . GLN A 1 194 ? 13.482 -4.073 7.607 1.00 91.38 194 GLN A C 1
ATOM 1450 O O . GLN A 1 194 ? 12.493 -3.696 6.983 1.00 91.38 194 GLN A O 1
ATOM 1455 N N . ARG A 1 195 ? 13.755 -3.675 8.846 1.00 90.19 195 ARG A N 1
ATOM 1456 C CA . ARG A 1 195 ? 13.117 -2.506 9.452 1.00 90.19 195 ARG A CA 1
ATOM 1457 C C . ARG A 1 195 ? 13.836 -1.273 8.935 1.00 90.19 195 ARG A C 1
ATOM 1459 O O . ARG A 1 195 ? 15.055 -1.190 9.074 1.00 90.19 195 ARG A O 1
ATOM 1466 N N . GLU A 1 196 ? 13.080 -0.362 8.358 1.00 88.25 196 GLU A N 1
ATOM 1467 C CA . GLU A 1 196 ? 13.581 0.814 7.665 1.00 88.25 196 GLU A CA 1
ATOM 1468 C C . GLU A 1 196 ? 13.138 2.097 8.350 1.00 88.25 196 GLU A C 1
ATOM 1470 O O . GLU A 1 196 ? 12.222 2.101 9.176 1.00 88.25 196 GLU A O 1
ATOM 1475 N N . GLY A 1 197 ? 13.770 3.181 7.906 1.00 74.81 197 GLY A N 1
ATOM 1476 C CA . GLY A 1 197 ? 13.246 4.520 8.082 1.00 74.81 197 GLY A CA 1
ATOM 1477 C C . GLY A 1 197 ? 13.427 5.104 9.475 1.00 74.81 197 GLY A C 1
ATOM 1478 O O . GLY A 1 197 ? 13.784 4.433 10.448 1.00 74.81 197 GLY A O 1
ATOM 1479 N N . ALA A 1 198 ? 13.192 6.408 9.561 1.00 77.62 198 ALA A N 1
ATOM 1480 C CA . ALA A 1 198 ? 13.073 7.107 10.835 1.00 77.62 198 ALA A CA 1
ATOM 1481 C C . ALA A 1 198 ? 11.630 7.060 11.370 1.00 77.62 198 ALA A C 1
ATOM 1483 O O . ALA A 1 198 ? 11.412 7.214 12.577 1.00 77.62 198 ALA A O 1
ATOM 1484 N N . ALA A 1 199 ? 10.646 6.824 10.496 1.00 68.19 199 ALA A N 1
ATOM 1485 C CA . ALA A 1 199 ? 9.242 6.725 10.865 1.00 68.19 199 ALA A CA 1
ATOM 1486 C C . ALA A 1 199 ? 8.982 5.489 11.751 1.00 68.19 199 ALA A C 1
ATOM 1488 O O . ALA A 1 199 ? 9.155 4.346 11.338 1.00 68.19 199 ALA A O 1
ATOM 1489 N N . GLY A 1 200 ? 8.562 5.711 13.002 1.00 58.88 200 GLY A N 1
ATOM 1490 C CA . GLY A 1 200 ? 8.166 4.642 13.933 1.00 58.88 200 GLY A CA 1
ATOM 1491 C C . GLY A 1 200 ? 9.297 3.827 14.583 1.00 58.88 200 GLY A C 1
ATOM 1492 O O . GLY A 1 200 ? 9.024 2.906 15.350 1.00 58.88 200 GLY A O 1
ATOM 1493 N N . ALA A 1 201 ? 10.567 4.142 14.340 1.00 63.88 201 ALA A N 1
ATOM 1494 C CA . ALA A 1 201 ? 11.670 3.241 14.671 1.00 63.88 201 ALA A CA 1
ATOM 1495 C C . ALA A 1 201 ? 11.732 2.766 16.146 1.00 63.88 201 ALA A C 1
ATOM 1497 O O . ALA A 1 201 ? 11.910 3.574 17.056 1.00 63.88 201 ALA A O 1
ATOM 1498 N N . LEU A 1 202 ? 11.774 1.438 16.362 1.00 54.81 202 LEU A N 1
ATOM 1499 C CA . LEU A 1 202 ? 12.649 0.817 17.371 1.00 54.81 202 LEU A CA 1
ATOM 1500 C C . LEU A 1 202 ? 13.268 -0.503 16.863 1.00 54.81 202 LEU A C 1
ATOM 1502 O O . LEU A 1 202 ? 12.572 -1.471 16.552 1.00 54.81 202 LEU A O 1
ATOM 1506 N N . GLY A 1 203 ? 14.609 -0.529 16.861 1.00 57.81 203 GLY A N 1
ATOM 1507 C CA . GLY A 1 203 ? 15.471 -1.690 16.609 1.00 57.81 203 GLY A CA 1
ATOM 1508 C C . GLY A 1 203 ? 15.662 -2.023 15.130 1.00 57.81 203 GLY A C 1
ATOM 1509 O O . GLY A 1 203 ? 14.966 -2.898 14.627 1.00 57.81 203 GLY A O 1
ATOM 1510 N N . LEU A 1 204 ? 16.615 -1.355 14.467 1.00 70.25 204 LEU A N 1
ATOM 1511 C CA . LEU A 1 204 ? 17.047 -1.655 13.095 1.00 70.25 204 LEU A CA 1
ATOM 1512 C C . LEU A 1 204 ? 17.661 -3.060 13.024 1.00 70.25 204 LEU A C 1
ATOM 1514 O O . LEU A 1 204 ? 18.488 -3.427 13.861 1.00 70.25 204 LEU A O 1
ATOM 1518 N N . GLY A 1 205 ? 17.249 -3.850 12.034 1.00 76.00 205 GLY A N 1
ATOM 1519 C CA . GLY A 1 205 ? 17.733 -5.213 11.847 1.00 76.00 205 GLY A CA 1
ATOM 1520 C C . GLY A 1 205 ? 16.847 -6.050 10.930 1.00 76.00 205 GLY A C 1
ATOM 1521 O O . GLY A 1 205 ? 15.714 -5.677 10.608 1.00 76.00 205 GLY A O 1
ATOM 1522 N N . GLY A 1 206 ? 17.385 -7.203 10.534 1.00 87.62 206 GLY A N 1
ATOM 1523 C CA . GLY A 1 206 ? 16.703 -8.140 9.652 1.00 87.62 206 GLY A CA 1
ATOM 1524 C C . GLY A 1 206 ? 15.516 -8.823 10.322 1.00 87.62 206 GLY A C 1
ATOM 1525 O O . GLY A 1 206 ? 15.522 -9.113 11.520 1.00 87.62 206 GLY A O 1
ATOM 1526 N N . LEU A 1 207 ? 14.501 -9.112 9.518 1.00 91.81 207 LEU A N 1
ATOM 1527 C CA . LEU A 1 207 ? 13.333 -9.885 9.901 1.00 91.81 207 LEU A CA 1
ATOM 1528 C C . LEU A 1 207 ? 13.309 -11.234 9.178 1.00 91.81 207 LEU A C 1
ATOM 1530 O O . LEU A 1 207 ? 13.804 -11.343 8.053 1.00 91.81 207 LEU A O 1
ATOM 1534 N N . PRO A 1 208 ? 12.692 -12.261 9.789 1.00 93.94 208 PRO A N 1
ATOM 1535 C CA . PRO A 1 208 ? 12.444 -13.520 9.106 1.00 93.94 208 PRO A CA 1
ATOM 1536 C C . PRO A 1 208 ? 11.617 -13.321 7.827 1.00 93.94 208 PRO A C 1
ATOM 1538 O O . PRO A 1 208 ? 10.785 -12.399 7.764 1.00 93.94 208 PRO A O 1
ATOM 1541 N N . PRO A 1 209 ? 11.805 -14.200 6.828 1.00 94.31 209 PRO A N 1
ATOM 1542 C CA . PRO A 1 209 ? 10.992 -14.178 5.626 1.00 94.31 209 PRO A CA 1
ATOM 1543 C C . PRO A 1 209 ? 9.522 -14.473 5.945 1.00 94.31 209 PRO A C 1
ATOM 1545 O O . PRO A 1 209 ? 9.206 -15.141 6.930 1.00 94.31 209 PRO A O 1
ATOM 1548 N N . ILE A 1 210 ? 8.630 -13.980 5.090 1.00 95.38 210 ILE A N 1
ATOM 1549 C CA . ILE A 1 210 ? 7.223 -14.400 5.058 1.00 95.38 210 ILE A CA 1
ATOM 1550 C C . ILE A 1 210 ? 7.077 -15.381 3.905 1.00 95.38 210 ILE A C 1
ATOM 1552 O O . ILE A 1 210 ? 7.665 -15.168 2.849 1.00 95.38 210 ILE A O 1
ATOM 1556 N N . VAL A 1 211 ? 6.302 -16.441 4.109 1.00 94.81 211 VAL A N 1
ATOM 1557 C CA . VAL A 1 211 ? 6.004 -17.435 3.079 1.00 94.81 211 VAL A CA 1
ATOM 1558 C C . VAL A 1 211 ? 4.499 -17.488 2.893 1.00 94.81 211 VAL A C 1
ATOM 1560 O O . VAL A 1 211 ? 3.758 -17.637 3.864 1.00 94.81 211 VAL A O 1
ATOM 1563 N N . LEU A 1 212 ? 4.072 -17.374 1.643 1.00 92.00 212 LEU A N 1
ATOM 1564 C CA . LEU A 1 212 ? 2.734 -17.736 1.223 1.00 92.00 212 LEU A CA 1
ATOM 1565 C C . LEU A 1 212 ? 2.768 -19.217 0.862 1.00 92.00 212 LEU A C 1
ATOM 1567 O O . LEU A 1 212 ? 3.470 -19.618 -0.067 1.00 92.00 212 LEU A O 1
ATOM 1571 N N . ALA A 1 213 ? 2.060 -20.030 1.644 1.00 90.69 213 ALA A N 1
ATOM 1572 C CA . ALA A 1 213 ? 1.851 -21.426 1.290 1.00 90.69 213 ALA A CA 1
ATOM 1573 C C . ALA A 1 213 ? 1.076 -21.512 -0.031 1.00 90.69 213 ALA A C 1
ATOM 1575 O O . ALA A 1 213 ? 0.300 -20.610 -0.344 1.00 90.69 213 ALA A O 1
ATOM 1576 N N . VAL A 1 214 ? 1.277 -22.606 -0.768 1.00 88.50 214 VAL A N 1
ATOM 1577 C CA . VAL A 1 214 ? 0.570 -22.854 -2.029 1.00 88.50 214 VAL A CA 1
ATOM 1578 C C . VAL A 1 214 ? -0.934 -22.702 -1.810 1.00 88.50 214 VAL A C 1
ATOM 1580 O O . VAL A 1 214 ? -1.516 -23.389 -0.967 1.00 88.50 214 VAL A O 1
ATOM 1583 N N . THR A 1 215 ? -1.547 -21.803 -2.571 1.00 85.44 215 THR A N 1
ATOM 1584 C CA . THR A 1 215 ? -2.987 -21.545 -2.559 1.00 85.44 215 THR A CA 1
ATOM 1585 C C . THR A 1 215 ? -3.542 -21.549 -3.975 1.00 85.44 215 THR A C 1
ATOM 1587 O O . THR A 1 215 ? -2.807 -21.361 -4.941 1.00 85.44 215 THR A O 1
ATOM 1590 N N . ARG A 1 216 ? -4.849 -21.775 -4.092 1.00 81.88 216 ARG A N 1
ATOM 1591 C CA . ARG A 1 216 ? -5.595 -21.684 -5.351 1.00 81.88 216 ARG A CA 1
ATOM 1592 C C . ARG A 1 216 ? -6.178 -20.286 -5.515 1.00 81.88 216 ARG A C 1
ATOM 1594 O O . ARG A 1 216 ? -6.295 -19.555 -4.529 1.00 81.88 216 ARG A O 1
ATOM 1601 N N . TYR A 1 217 ? -6.555 -19.941 -6.738 1.00 75.06 217 TYR A N 1
ATOM 1602 C CA . TYR A 1 217 ? -7.219 -18.679 -7.044 1.00 75.06 217 TYR A CA 1
ATOM 1603 C C . TYR A 1 217 ? -8.360 -18.882 -8.040 1.00 75.06 217 TYR A C 1
ATOM 1605 O O . TYR A 1 217 ? -8.357 -19.812 -8.847 1.00 75.06 217 TYR A O 1
ATOM 1613 N N . ASN A 1 218 ? -9.362 -18.012 -7.959 1.00 75.38 218 ASN A N 1
ATOM 1614 C CA . ASN A 1 218 ? -10.409 -17.913 -8.962 1.00 75.38 218 ASN A CA 1
ATOM 1615 C C . ASN A 1 218 ? -9.949 -16.9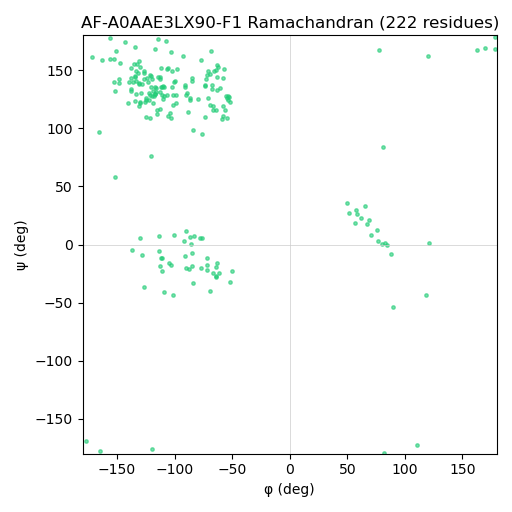57 -10.086 1.00 75.38 218 ASN A C 1
ATOM 1617 O O . ASN A 1 218 ? -9.615 -15.807 -9.787 1.00 75.38 218 ASN A O 1
ATOM 1621 N N . PRO A 1 219 ? -9.930 -17.381 -11.361 1.00 66.75 219 PRO A N 1
ATOM 1622 C CA . PRO A 1 219 ? -9.365 -16.594 -12.461 1.00 66.75 219 PRO A CA 1
ATOM 1623 C C . PRO A 1 219 ? -10.217 -15.380 -12.854 1.00 66.75 219 PRO A C 1
ATOM 1625 O O . PRO A 1 219 ? -9.687 -14.430 -13.419 1.00 66.75 219 PRO A O 1
ATOM 1628 N N . ASP A 1 220 ? -11.513 -15.370 -12.533 1.00 67.88 220 ASP A N 1
ATOM 1629 C CA . ASP A 1 220 ? -12.414 -14.262 -12.875 1.00 67.88 220 ASP A CA 1
ATOM 1630 C C . ASP A 1 220 ? -12.344 -13.127 -11.849 1.00 67.88 220 ASP A C 1
ATOM 1632 O O . ASP A 1 220 ? -12.515 -11.951 -12.172 1.00 67.88 220 ASP A O 1
ATOM 1636 N N . THR A 1 221 ? -12.105 -13.478 -10.586 1.00 67.50 221 THR A N 1
ATOM 1637 C CA . THR A 1 221 ? -12.161 -12.540 -9.459 1.00 67.50 221 THR A CA 1
ATOM 1638 C C . THR A 1 221 ? -10.789 -12.262 -8.847 1.00 67.50 221 THR A C 1
ATOM 1640 O O . THR A 1 221 ? -10.609 -11.220 -8.213 1.00 67.50 221 THR A O 1
ATOM 1643 N N . GLY A 1 222 ? -9.812 -13.154 -9.013 1.00 59.09 222 GLY A N 1
ATOM 1644 C CA . GLY A 1 222 ? -8.522 -13.099 -8.323 1.00 59.09 222 GLY A CA 1
ATOM 1645 C C . GLY A 1 222 ? -8.620 -13.335 -6.810 1.00 59.09 222 GLY A C 1
ATOM 1646 O O . GLY A 1 222 ? -7.706 -12.950 -6.083 1.00 59.09 222 GLY A O 1
ATOM 1647 N N . VAL A 1 223 ? -9.734 -13.902 -6.327 1.00 60.78 223 VAL A N 1
ATOM 1648 C CA . VAL A 1 223 ? -10.003 -14.177 -4.904 1.00 60.78 223 VAL A CA 1
ATOM 1649 C C . VAL A 1 223 ? -9.877 -15.681 -4.623 1.00 60.78 223 VAL A C 1
ATOM 1651 O O . VAL A 1 223 ? -10.059 -16.504 -5.522 1.00 60.78 223 VAL A O 1
ATOM 1654 N N . TRP A 1 224 ? -9.513 -16.014 -3.386 1.00 52.28 224 TRP A N 1
ATOM 1655 C CA . TRP A 1 224 ? -9.392 -17.363 -2.822 1.00 52.28 224 TRP A CA 1
ATOM 1656 C C . TRP A 1 224 ? -10.697 -17.860 -2.189 1.00 52.28 224 TRP A C 1
ATOM 1658 O O . TRP A 1 224 ? -11.429 -17.035 -1.595 1.00 52.28 224 TRP A O 1
#

Nearest PDB structures (foldseek):
  5l84-assembly1_A  TM=1.507E-01  e=5.336E-01  Mycobacterium tuberculosis H37Rv
  5nji-assembly1_A  TM=1.452E-01  e=7.216E-01  Mycobacterium tuberculosis H37Rv
  5i0k-assembly1_A-2  TM=2.058E-01  e=2.076E+00  Mycobacterium tuberculosis
  4ooc-assembly1_A  TM=2.074E-01  e=2.953E+00  Mycobacterium tuberculosis H37Rv

pLDDT: mean 80.68, std 14.99, range [35.31, 97.06]

=== Feature glossary ===
A reading guide for the features in this record.

Start from the sequence.

  · This is the polypeptide sequence — one letter per residue, N-terminus first. Length ranges from a few dozen residues for small domains to over a thousand for large multi-domain proteins.

Fold it, and you get atomic coordinates and the backbone conformation that goes with them.

  · Structure coordinates are given as an mmCIF _atom_site loop: one row per atom with element, residue name, chain id, sequence number, and x/y/z position in Å. Only the four main-chain atoms per residue are included here; side chains are omitted to keep the record compact.

  · Backbone dihedral angles. Every residue except chain termini has a φ (preceding-C → N → Cα → C) and a ψ (N → Cα → C → next-N). They are reported in degrees following the IUPAC sign convention. Secondary structure is essentially a statement about which (φ, ψ) basin each residue occupies.

  · The SS8 string is DSSP's per-residue secondary-structure call. α-helix (H) means an i→i+4 H-bond ladder; β-strand (E) means the residue participates in a β-sheet; 3₁₀ (G) and π (I) are tighter and wider helices; T/S are turns/bends; '-' is loop.

  · SS3 is a coarse helix/strand/coil call (letters a/b/c) made by the P-SEA algorithm from inter-Cα distances and dihedrals. It is less detailed than DSSP but needs only Cα positions.

Summarize the fold with a handful of shape descriptors and a per-residue structural alphabet.

  · Radius of gyration (Rg) is the root-mean-square distance of Cα atoms from their centroid — a single number for overall size and compactness. A globular domain of N residues has Rg ≈ 2.2·N^0.38 Å; an extended or disordered chain has a much larger Rg. The Cα contact count is the number of residue pairs whose Cα atoms are within 8 Å and are more than four positions apart in sequence — a standard proxy for tertiary packing density. The bounding box is the smallest axis-aligned box enclosing all Cα atoms.

  · The Foldseek 3Di string encodes local tertiary geometry as a 20-letter alphabet — one character per residue — derived from the relative positions of nearby Cα atoms. Unlike the amino-acid sequence, 3Di is a direct function of the 3D structure, so two proteins with the same fold have similar 3Di strings even at low sequence identity.

  · Solvent-accessible surface area (SASA) is the area in Å² traced out by the centre of a 1.4 Å probe sphere (a water molecule) rolled over the protein's van der Waals surface (Shrake–Rupley / Lee–Richards construction). Buried residues have near-zero SASA; fully exposed residues can exceed 200 Å². The total SASA scales roughly with the number of surface residues.

Ask how reliable the model is.

  · pLDDT (predicted Local Distance Difference Test) is AlphaFold's per-residue confidence score, ranging from 0 to 100. Values above 90 indicate high confidence (typically well-packed cores); 70–90 is confident; 50–70 low confidence; below 50 usually means the region is disordered or the prediction is unreliable there. AlphaFold stores pLDDT in the mmCIF B-factor column.

  · B-factor (Debye–Waller factor) reflects atomic displacement in the crystal lattice. It is an experimental observable (units Å²), not a prediction; low values mean the atom is pinned down, high values mean it moves or is heterogeneous across the crystal.

  · Predicted Aligned Error (PAE) is an AlphaFold confidence matrix: entry (i, j) is the expected error in the position of residue j, in ångströms, when the prediction is superimposed on the true structure at residue i. Low PAE within a block of residues means that block is internally rigid and well-predicted; high PAE between two blocks means their relative placement is uncertain even if each block individually is confident.

Place it in context: what it resembles, what it is annotated as, and how it looks.

  · Nearest PDB neighbors are the top structural matches found by Foldseek when searching this structure against the entire Protein Data Bank. Each hit reports a TM-score (0 to 1; >0.5 almost always implies the same fold) and an E-value. These are *structural* homologs — they may share no detectable sequence similarity.

  · Functional annotations link the protein to curated databases. InterPro entries identify conserved domains and families by matching the sequence against member-database signatures (Pfam, PROSITE, CDD, …). Gene Ontology (GO) terms describe molecular function, biological process, and cellular component in a controlled vocabulary. CATH places the structure in a hierarchical fold classification (Class/Architecture/Topology/Homologous-superfamily). The organism is the source species.

  · Three diagnostic plots accompany the record. The Cα contact map visualizes the tertiary structure as a 2D adjacency matrix (8 Å cutoff, sequence-local contacts suppressed). The Ramachandran plot shows the distribution of backbone (φ, ψ) torsions, with points in the α and β basins reflecting secondary structure content. The PAE plot shows AlphaFold's inter-residue confidence as a color matrix.

  · Six rendered views show the 3D structure from the faces of a cube — i.e. along ±x, ±y, ±z. Rendering representation is drawn randomly per protein from cartoon (secondary-structure ribbons), sticks (backbone bonds), or molecular surface; coloring is either N→C rainbow (blue at the N-terminus through red at the C-terminus) or one color per chain.